Protein 1GOU (pdb70)

Nearest PDB structures (foldseek):
  1gou-assembly2_B  TM=1.009E+00  e=1.417E-22  Bacillus intermedius
  2rbi-assembly2_B  TM=1.006E+00  e=1.300E-21  Bacillus intermedius
  1bsa-assembly3_B  TM=1.001E+00  e=3.395E-20  Bacillus amyloliquefaciens
  2za4-assembly2_C  TM=9.993E-01  e=5.224E-20  unclassified
  1b2s-assembly3_C  TM=9.903E-01  e=5.556E-20  Bacillus amyloliquefaciens

Radius of gyration: 19.63 Å; Cα contacts (8 Å, |Δi|>4): 425; chains: 2; bounding box: 36×45×55 Å

Organism: Bacillus intermedius (NCBI:txid1400)

CATH classification: 3.10.450.30

Solvent-accessible surface area: 11342 Å² total; per-residue (Å²): 142,80,54,24,72,31,86,24,0,0,76,38,0,67,183,102,114,135,23,6,132,15,21,20,45,94,85,90,0,64,86,88,34,31,67,48,62,131,2,16,2,20,103,52,6,99,46,68,2,4,4,10,32,100,36,81,22,221,156,49,123,2,60,92,51,87,79,51,89,8,109,25,0,1,0,65,11,124,34,2,34,56,15,10,25,3,0,0,17,1,60,78,64,28,0,32,65,2,82,51,55,54,58,80,35,80,132,40,86,144,89,54,20,71,31,88,24,0,0,76,36,0,69,172,91,117,136,26,6,120,11,20,24,36,83,84,98,0,62,89,102,38,26,74,55,97,100,10,12,1,26,142,47,6,101,45,67,3,5,3,13,23,90,12,88,18,116,38,55,77,3,61,95,53,89,79,57,60,9,101,21,0,2,0,70,9,116,71,32,137,67,50,37,26,6,0,0,18,1,64,80,72,31,0,31,64,2,82,31,49,8,4,51,38,78,132,40,87

Sequence (218 aa):
AVINTFDGVADYLIRYKRLPNDYITKSQASALGWVASKGDLAEVAPGKSIGGDVFSNREGRLPSAGGSSRTWREADINYVSGFRNADRLVYSSDWLIYKTTDHYATFTRIRAVINTFDGVADYLIRYKRLPNDYITKSQASALGWVASKGDLAEVAPGKSIGGDVFSNREGRLPSAAGGSSRTWREADINYVSGFRNADRLVYSSDWLIYKTTDHYATFTRIR

InterPro domains:
  IPR000026 Guanine-specific ribonuclease N1-like [PF00545] (70-161)
  IPR001887 Barnase [PIRSF001013] (10-162)
  IPR001887 Barnase [PR00117] (59-76)
  IPR001887 Barnase [PR00117] (79-96)
  IPR001887 Barnase [PR00117] (99-117)
  IPR001887 Barnase [PR00117] (120-139)
  IPR001887 Barnase [PR00117] (142-160)
  IPR001887 Barnase [cd00933] (56-162)
  IPR016191 Ribonuclease/ribotoxin [SSF53933] (55-162)

Structure (mmCIF, N/CA/C/O backbone):
data_1GOU
#
_entry.id   1GOU
#
_cell.length_a   115.030
_cell.length_b   33.290
_cell.length_c   78.700
_cell.angle_alpha   90.00
_cell.angle_beta   119.08
_cell.angle_gamma   90.00
#
_symmetry.space_group_name_H-M   'C 1 2 1'
#
loop_
_entity.id
_entity.type
_entity.pdbx_description
1 polymer RIBONUCLEASE
2 water water
#
loop_
_atom_site.group_PDB
_atom_site.id
_atom_site.type_symbol
_atom_site.label_atom_id
_atom_site.label_alt_id
_atom_site.label_comp_id
_atom_site.label_asym_id
_atom_site.label_entity_id
_atom_site.label_seq_id
_atom_site.pdbx_PDB_ins_code
_atom_site.Cartn_x
_atom_site.Cartn_y
_atom_site.Cartn_z
_atom_site.occupancy
_atom_site.B_iso_or_equiv
_atom_site.auth_seq_id
_atom_site.auth_comp_id
_atom_site.auth_asym_id
_atom_site.auth_atom_id
_atom_site.pdbx_PDB_model_num
ATOM 1 N N . ALA A 1 8 ? -8.178 22.154 36.483 1.00 49.01 1 ALA A N 1
ATOM 2 C CA . ALA A 1 8 ? -7.596 22.741 35.202 1.00 47.98 1 ALA A CA 1
ATOM 3 C C . ALA A 1 8 ? -6.721 21.708 34.474 1.00 46.09 1 ALA A C 1
ATOM 4 O O . ALA A 1 8 ? -5.594 21.981 34.020 1.00 47.48 1 ALA A O 1
ATOM 6 N N . VAL A 1 9 ? -7.325 20.537 34.285 1.00 43.02 2 VAL A N 1
ATOM 7 C CA . VAL A 1 9 ? -6.623 19.255 34.038 1.00 38.70 2 VAL A CA 1
ATOM 8 C C . VAL A 1 9 ? -5.499 18.992 35.080 1.00 33.44 2 VAL A C 1
ATOM 9 O O . VAL A 1 9 ? -4.382 19.423 34.949 1.00 33.59 2 VAL A O 1
ATOM 13 N N . ILE A 1 10 ? -5.858 18.219 36.092 1.00 28.02 3 ILE A N 1
ATOM 14 C CA . ILE A 1 10 ? -4.938 17.733 37.102 1.00 22.77 3 ILE A CA 1
ATOM 15 C C . ILE A 1 10 ? -4.754 16.259 36.681 1.00 20.41 3 ILE A C 1
ATOM 16 O O . ILE A 1 10 ? -5.725 15.511 36.812 1.00 19.96 3 ILE A O 1
ATOM 21 N N . ASN A 1 11 ? -3.588 15.902 36.177 1.00 17.74 4 ASN A N 1
ATOM 22 C CA . ASN A 1 11 ? -3.383 14.504 35.711 1.00 17.70 4 ASN A CA 1
ATOM 23 C C . ASN A 1 11 ? -2.015 13.971 36.007 1.00 16.96 4 ASN A C 1
ATOM 24 O O . ASN A 1 11 ? -1.595 13.008 35.373 1.00 19.49 4 ASN A O 1
ATOM 29 N N . THR A 1 12 ? -1.293 14.556 36.966 1.00 16.79 5 THR A N 1
ATOM 30 C CA . THR A 1 12 ? 0.024 14.077 37.347 1.00 17.51 5 THR A CA 1
ATOM 31 C C . THR A 1 12 ? -0.087 13.201 38.580 1.00 15.55 5 THR A C 1
ATOM 32 O O . THR A 1 12 ? -1.070 13.250 39.305 1.00 14.45 5 THR A O 1
ATOM 36 N N . PHE A 1 13 ? 0.944 12.427 38.853 1.00 15.53 6 PHE A N 1
ATOM 37 C CA . PHE A 1 13 ? 0.924 11.587 40.071 1.00 15.79 6 PHE A CA 1
ATOM 38 C C . PHE A 1 13 ? 0.700 12.398 41.355 1.00 15.36 6 PHE A C 1
ATOM 39 O O . PHE A 1 13 ? -0.167 12.127 42.138 1.00 14.99 6 PHE A O 1
ATOM 47 N N . ASP A 1 14 ? 1.492 13.451 41.531 1.00 16.96 7 ASP A N 1
ATOM 48 C CA . ASP A 1 14 ? 1.331 14.275 42.736 1.00 16.18 7 ASP A CA 1
ATOM 49 C C . ASP A 1 14 ? 0.057 15.055 42.743 1.00 15.62 7 ASP A C 1
ATOM 50 O O . ASP A 1 14 ? -0.532 15.194 43.782 1.00 17.74 7 ASP A O 1
ATOM 55 N N . GLY A 1 15 ? -0.322 15.633 41.605 1.00 15.33 8 GLY A N 1
ATOM 56 C CA . GLY A 1 15 ? -1.547 16.423 41.511 1.00 16.13 8 GLY A CA 1
ATOM 57 C C . GLY A 1 15 ? -2.781 15.668 41.897 1.00 16.15 8 GLY A C 1
ATOM 58 O O . GLY A 1 15 ? -3.611 16.117 42.698 1.00 16.30 8 GLY A O 1
ATOM 59 N N . VAL A 1 16 ? -2.888 14.436 41.346 1.00 15.39 9 VAL A N 1
ATOM 60 C CA . VAL A 1 16 ? -4.065 13.633 41.604 1.00 14.66 9 VAL A CA 1
ATOM 61 C C . VAL A 1 16 ? -4.024 13.086 43.033 1.00 14.23 9 VAL A C 1
ATOM 62 O O . VAL A 1 16 ? -5.053 13.054 43.704 1.00 14.88 9 VAL A O 1
ATOM 66 N N . ALA A 1 17 ? -2.835 12.648 43.486 1.00 14.62 10 ALA A N 1
ATOM 67 C CA . ALA A 1 17 ? -2.695 12.114 44.835 1.00 14.94 10 ALA A CA 1
ATOM 68 C C . ALA A 1 17 ? -3.100 13.161 45.883 1.00 16.13 10 ALA A C 1
ATOM 69 O O . ALA A 1 17 ? -3.878 12.869 46.743 1.00 16.47 10 ALA A O 1
ATOM 71 N N . ASP A 1 18 ? -2.623 14.382 45.709 1.00 17.16 11 ASP A N 1
ATOM 72 C CA . ASP A 1 18 ? -2.925 15.464 46.676 1.00 17.84 11 ASP A CA 1
ATOM 73 C C . ASP A 1 18 ? -4.380 15.883 46.594 1.00 17.80 11 ASP A C 1
ATOM 74 O O . ASP A 1 18 ? -5.007 16.181 47.619 1.00 20.18 11 ASP A O 1
ATOM 79 N N . TYR A 1 19 ? -4.952 15.863 45.404 1.00 16.38 12 TYR A N 1
ATOM 80 C CA . TYR A 1 19 ? -6.374 16.118 45.264 1.00 17.45 12 TYR A CA 1
ATOM 81 C C . TYR A 1 19 ? -7.238 15.095 45.974 1.00 18.62 12 TYR A C 1
ATOM 82 O O . TYR A 1 19 ? -8.184 15.414 46.670 1.00 18.21 12 TYR A O 1
ATOM 91 N N . LEU A 1 20 ? -6.918 13.821 45.783 1.00 18.21 13 LEU A N 1
ATOM 92 C CA . LEU A 1 20 ? -7.628 12.754 46.467 1.00 18.63 13 LEU A CA 1
ATOM 93 C C . LEU A 1 20 ? -7.567 12.914 47.986 1.00 20.22 13 LEU A C 1
ATOM 94 O O . LEU A 1 20 ? -8.591 12.736 48.652 1.00 20.62 13 LEU A O 1
ATOM 99 N N . ILE A 1 21 ? -6.405 13.239 48.519 1.00 20.81 14 ILE A N 1
ATOM 100 C CA . ILE A 1 21 ? -6.249 13.363 49.967 1.00 22.00 14 ILE A CA 1
ATOM 101 C C . ILE A 1 21 ? -7.125 14.522 50.493 1.00 23.54 14 ILE A C 1
ATOM 102 O O . ILE A 1 21 ? -7.798 14.370 51.532 1.00 25.91 14 ILE A O 1
ATOM 108 N N . ARG A 1 22 ? -7.080 15.635 49.794 1.00 24.51 15 ARG A N 1
ATOM 109 C CA . ARG A 1 22 ? -7.840 16.838 50.212 1.00 25.84 15 ARG A CA 1
ATOM 110 C C . ARG A 1 22 ? -9.348 16.713 50.043 1.00 26.20 15 ARG A C 1
ATOM 111 O O . ARG A 1 22 ? -10.126 17.088 50.949 1.00 26.87 15 ARG A O 1
ATOM 119 N N . TYR A 1 23 ? -9.793 16.195 48.896 1.00 25.12 16 TYR A N 1
ATOM 120 C CA . TYR A 1 23 ? -11.224 16.185 48.547 1.00 25.94 16 TYR A CA 1
ATOM 121 C C . TYR A 1 23 ? -11.927 14.842 48.575 1.00 26.50 16 TYR A C 1
ATOM 122 O O . TYR A 1 23 ? -13.162 14.810 48.429 1.00 27.04 16 TYR A O 1
ATOM 131 N N . LYS A 1 24 ? -11.158 13.748 48.715 1.00 26.49 17 LYS A N 1
ATOM 132 C CA . LYS A 1 24 ? -11.685 12.380 48.816 1.00 27.09 17 LYS A CA 1
ATOM 133 C C . LYS A 1 24 ? -12.437 11.921 47.558 1.00 26.27 17 LYS A C 1
ATOM 134 O O . LYS A 1 24 ? -13.324 11.084 47.643 1.00 27.50 17 LYS A O 1
ATOM 140 N N . ARG A 1 25 ? -12.097 12.512 46.407 1.00 23.69 18 ARG A N 1
ATOM 141 C CA . ARG A 1 25 ? -12.667 12.152 45.119 1.00 23.18 18 ARG A CA 1
ATOM 142 C C . ARG A 1 25 ? -11.685 12.535 44.062 1.00 20.23 18 ARG A C 1
ATOM 143 O O . ARG A 1 25 ? -10.788 13.342 44.323 1.00 19.78 18 ARG A O 1
ATOM 151 N N . LEU A 1 26 ? -11.813 11.959 42.877 1.00 17.74 19 LEU A N 1
ATOM 152 C CA . LEU A 1 26 ? -10.967 12.378 41.756 1.00 16.10 19 LEU A CA 1
ATOM 153 C C . LEU A 1 26 ? -11.358 13.764 41.256 1.00 16.54 19 LEU A C 1
ATOM 154 O O . LEU A 1 26 ? -12.529 14.173 41.362 1.00 17.04 19 LEU A O 1
ATOM 159 N N . PRO A 1 27 ? -10.401 14.448 40.640 1.00 16.32 20 PRO A N 1
ATOM 160 C CA . PRO A 1 27 ? -10.743 15.715 39.967 1.00 16.89 20 PRO A CA 1
ATOM 161 C C . PRO A 1 27 ? -11.766 15.503 38.835 1.00 17.94 20 PRO A C 1
ATOM 162 O O . PRO A 1 27 ? -11.963 14.375 38.335 1.00 18.06 20 PRO A O 1
ATOM 166 N N . ASN A 1 28 ? -12.357 16.591 38.347 1.00 18.81 21 ASN A N 1
ATOM 167 C CA . ASN A 1 28 ? -13.458 16.547 37.395 1.00 20.69 21 ASN A CA 1
ATOM 168 C C . ASN A 1 28 ? -13.152 16.129 35.981 1.00 19.05 21 ASN A C 1
ATOM 169 O O . ASN A 1 28 ? -14.075 15.872 35.187 1.00 21.28 21 ASN A O 1
ATOM 174 N N . ASP A 1 29 ? -11.873 15.969 35.665 1.00 17.72 22 ASP A N 1
ATOM 175 C CA . ASP A 1 29 ? -11.412 15.550 34.365 1.00 17.20 22 ASP A CA 1
ATOM 176 C C . ASP A 1 29 ? -11.410 14.031 34.263 1.00 15.90 22 ASP A C 1
ATOM 177 O O . ASP A 1 29 ? -11.080 13.549 33.198 1.00 17.92 22 ASP A O 1
ATOM 182 N N . TYR A 1 30 ? -11.815 13.329 35.337 1.00 13.69 23 TYR A N 1
ATOM 183 C CA . TYR A 1 30 ? -11.875 11.852 35.324 1.00 12.77 23 TYR A CA 1
ATOM 184 C C . TYR A 1 30 ? -13.283 11.286 35.126 1.00 13.81 23 TYR A C 1
ATOM 185 O O . TYR A 1 30 ? -14.252 11.720 35.761 1.00 15.22 23 TYR A O 1
ATOM 194 N N . ILE A 1 31 ? -13.340 10.264 34.244 1.00 12.58 24 ILE A N 1
ATOM 195 C CA . ILE A 1 31 ? -14.555 9.543 33.921 1.00 13.25 24 ILE A CA 1
ATOM 196 C C . ILE A 1 31 ? -14.227 8.039 33.931 1.00 12.08 24 ILE A C 1
ATOM 197 O O . ILE A 1 31 ? -13.135 7.632 33.54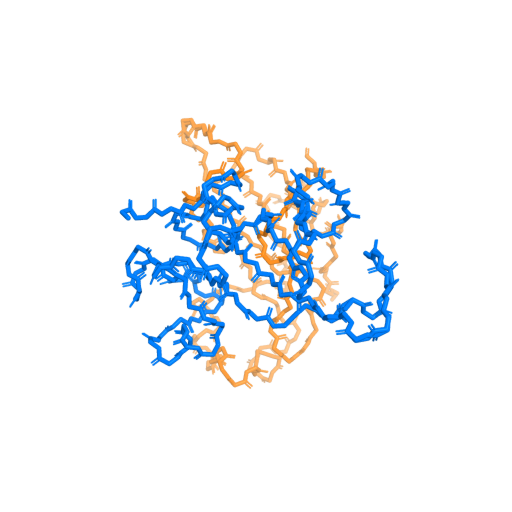5 1.00 12.61 24 ILE A O 1
ATOM 202 N N . THR A 1 32 ? -15.178 7.238 34.363 1.00 11.88 25 THR A N 1
ATOM 203 C CA . THR A 1 32 ? -14.964 5.798 34.318 1.00 12.13 25 THR A CA 1
ATOM 204 C C . THR A 1 32 ? -15.039 5.273 32.891 1.00 11.92 25 THR A C 1
ATOM 205 O O . THR A 1 32 ? -15.523 5.932 31.973 1.00 12.11 25 THR A O 1
ATOM 209 N N . LYS A 1 33 ? -14.648 3.997 32.705 1.00 12.52 26 LYS A N 1
ATOM 210 C CA . LYS A 1 33 ? -14.685 3.404 31.386 1.00 13.20 26 LYS A CA 1
ATOM 211 C C . LYS A 1 33 ? -16.098 3.380 30.784 1.00 12.61 26 LYS A C 1
ATOM 212 O O . LYS A 1 33 ? -16.267 3.661 29.608 1.00 13.93 26 LYS A O 1
ATOM 218 N N . SER A 1 34 ? -17.118 3.051 31.549 1.00 12.24 27 SER A N 1
ATOM 219 C CA . SER A 1 34 ? -18.469 2.993 31.028 1.00 13.77 27 SER A CA 1
ATOM 220 C C . SER A 1 34 ? -18.983 4.390 30.684 1.00 12.81 27 SER A C 1
ATOM 221 O O . SER A 1 34 ? -19.692 4.535 29.719 1.00 14.27 27 SER A O 1
ATOM 224 N N . GLN A 1 35 ? -18.559 5.398 31.450 1.00 12.84 28 GLN A N 1
ATOM 225 C CA . GLN A 1 35 ? -18.953 6.788 31.141 1.00 13.17 28 GLN A CA 1
ATOM 226 C C . GLN A 1 35 ? -18.285 7.223 29.839 1.00 13.62 28 GLN A C 1
ATOM 227 O O . GLN A 1 35 ? -18.936 7.805 28.988 1.00 14.71 28 GLN A O 1
ATOM 238 N N . ALA A 1 36 ? -16.995 6.936 29.685 1.00 12.72 29 ALA A N 1
ATOM 239 C CA . ALA A 1 36 ? -16.293 7.203 28.441 1.00 14.38 29 ALA A CA 1
ATOM 240 C C . ALA A 1 36 ? -16.969 6.523 27.227 1.00 15.06 29 ALA A C 1
ATOM 241 O O . ALA A 1 36 ? -17.162 7.103 26.163 1.00 14.97 29 ALA A O 1
ATOM 243 N N . SER A 1 37 ? -17.377 5.275 27.409 1.00 14.96 30 SER A N 1
ATOM 244 C CA . SER A 1 37 ? -18.062 4.550 26.352 1.00 16.26 30 SER A CA 1
ATOM 245 C C . SER A 1 37 ? -19.369 5.254 25.944 1.00 15.96 30 SER A C 1
ATOM 246 O O . SER A 1 37 ? -19.695 5.316 24.758 1.00 17.10 30 SER A O 1
ATOM 250 N N . ALA A 1 38 ? -20.114 5.755 26.940 1.00 15.89 31 ALA A N 1
ATOM 251 C CA . ALA A 1 38 ? -21.368 6.473 26.691 1.00 17.12 31 ALA A CA 1
ATOM 252 C C . ALA A 1 38 ? -21.149 7.692 25.826 1.00 17.70 31 ALA A C 1
ATOM 253 O O . ALA A 1 38 ? -22.070 8.038 25.064 1.00 19.51 31 ALA A O 1
ATOM 255 N N . LEU A 1 39 ? -19.974 8.309 25.936 1.00 18.24 32 LEU A N 1
ATOM 256 C CA . LEU A 1 39 ? -19.584 9.463 25.147 1.00 20.30 32 LEU A CA 1
ATOM 257 C C . LEU A 1 39 ? -18.985 9.154 23.797 1.00 20.31 32 LEU A C 1
ATOM 258 O O . LEU A 1 39 ? -18.714 10.073 23.045 1.00 22.45 32 LEU A O 1
ATOM 263 N N . GLY A 1 40 ? -18.758 7.891 23.483 1.00 19.21 33 GLY A N 1
ATOM 264 C CA . GLY A 1 40 ? -18.287 7.455 22.195 1.00 19.36 33 GLY A CA 1
ATOM 265 C C . GLY A 1 40 ? -16.902 6.857 22.171 1.00 18.98 33 GLY A C 1
ATOM 266 O O . GLY A 1 40 ? -16.382 6.597 21.080 1.00 20.19 33 GLY A O 1
ATOM 267 N N . TRP A 1 41 ? -16.294 6.633 23.329 1.00 17.89 34 TRP A N 1
ATOM 268 C CA . TRP A 1 41 ? -14.959 6.036 23.391 1.00 17.95 34 TRP A CA 1
ATOM 269 C C . TRP A 1 41 ? -15.027 4.569 22.946 1.00 19.18 34 TRP A C 1
ATOM 270 O O . TRP A 1 41 ? -15.890 3.832 23.409 1.00 20.86 34 TRP A O 1
ATOM 281 N N . VAL A 1 42 ? -14.105 4.197 22.070 1.00 21.09 35 VAL A N 1
ATOM 282 C CA . VAL A 1 42 ? -13.903 2.797 21.654 1.00 23.38 35 VAL A CA 1
ATOM 283 C C . VAL A 1 42 ? -12.418 2.536 21.813 1.00 23.45 35 VAL A C 1
ATOM 284 O O . VAL A 1 42 ? -11.616 3.174 21.121 1.00 24.27 35 VAL A O 1
ATOM 288 N N . ALA A 1 43 ? -12.041 1.612 22.697 1.00 24.51 36 ALA A N 1
ATOM 289 C CA . ALA A 1 43 ? -10.611 1.404 23.006 1.00 24.46 36 ALA A CA 1
ATOM 290 C C . ALA A 1 43 ? -9.757 1.111 21.773 1.00 24.41 36 ALA A C 1
ATOM 291 O O . ALA A 1 43 ? -8.666 1.647 21.650 1.00 24.16 36 ALA A O 1
ATOM 293 N N . SER A 1 44 ? -10.310 0.368 20.809 1.00 25.14 37 SER A N 1
ATOM 294 C CA . SER A 1 44 ? -9.560 -0.024 19.590 1.00 26.34 37 SER A CA 1
ATOM 295 C C . SER A 1 44 ? -9.245 1.140 18.673 1.00 26.43 37 SER A C 1
ATOM 296 O O . SER A 1 44 ? -8.317 1.081 17.885 1.00 27.58 37 SER A O 1
ATOM 299 N N . LYS A 1 45 ? -10.020 2.224 18.792 1.00 26.05 38 LYS A N 1
ATOM 300 C CA . LYS A 1 45 ? -9.803 3.434 18.002 1.00 25.54 38 LYS A CA 1
ATOM 301 C C . LYS A 1 45 ? -8.849 4.435 18.686 1.00 23.94 38 LYS A C 1
ATOM 302 O O . LYS A 1 45 ? -8.377 5.378 18.046 1.00 24.67 38 LYS A O 1
ATOM 308 N N . GLY A 1 46 ? -8.569 4.288 19.973 1.00 21.63 39 GLY A N 1
ATOM 309 C CA . GLY A 1 46 ? -7.716 5.244 20.695 1.00 20.02 39 GLY A CA 1
ATOM 310 C C . GLY A 1 46 ? -8.241 6.667 20.651 1.00 19.26 39 GLY A C 1
ATOM 311 O O . GLY A 1 46 ? -7.455 7.610 20.519 1.00 19.07 39 GLY A O 1
ATOM 312 N N . ASP A 1 47 ? -9.556 6.800 20.741 1.00 18.95 40 ASP A N 1
ATOM 313 C CA . ASP A 1 47 ? -10.221 8.083 20.442 1.00 18.07 40 ASP A CA 1
ATOM 314 C C . ASP A 1 47 ? -10.686 8.903 21.642 1.00 17.73 40 ASP A C 1
ATOM 315 O O . ASP A 1 47 ? -11.475 9.841 21.467 1.00 17.86 40 ASP A O 1
ATOM 320 N N . LEU A 1 48 ? -10.189 8.625 22.845 1.00 16.24 41 LEU A N 1
ATOM 321 C CA . LEU A 1 48 ? -10.756 9.286 24.032 1.00 17.10 41 LEU A CA 1
ATOM 322 C C . LEU A 1 48 ? -10.654 10.828 23.967 1.00 16.91 41 LEU A C 1
ATOM 323 O O . LEU A 1 48 ? -11.626 11.515 24.281 1.00 18.80 41 LEU A O 1
ATOM 328 N N . ALA A 1 49 ? -9.505 11.314 23.554 1.00 17.60 42 ALA A N 1
ATOM 329 C CA . ALA A 1 49 ? -9.254 12.769 23.493 1.00 18.82 42 ALA A CA 1
ATOM 330 C C . ALA A 1 49 ? -10.114 13.467 22.447 1.00 19.37 42 ALA A C 1
ATOM 331 O O . ALA A 1 49 ? -10.446 14.634 22.621 1.00 20.98 42 ALA A O 1
ATOM 333 N N . GLU A 1 50 ? -10.526 12.756 21.421 1.00 18.65 43 GLU A N 1
ATOM 334 C CA . GLU A 1 50 ? -11.422 13.320 20.383 1.00 20.15 43 GLU A CA 1
ATOM 335 C C . GLU A 1 50 ? -12.878 13.350 20.783 1.00 20.65 43 GLU A C 1
ATOM 336 O O . GLU A 1 50 ? -13.591 14.332 20.482 1.00 23.17 43 GLU A O 1
ATOM 342 N N . VAL A 1 51 ? -13.364 12.341 21.504 1.00 19.28 44 VAL A N 1
ATOM 343 C CA . VAL A 1 51 ? -14.758 12.307 21.957 1.00 19.97 44 VAL A CA 1
ATOM 344 C C . VAL A 1 51 ? -15.000 12.968 23.289 1.00 20.23 44 VAL A C 1
ATOM 345 O O . VAL A 1 51 ? -16.164 13.323 23.559 1.00 22.12 44 VAL A O 1
ATOM 349 N N . ALA A 1 52 ? -13.967 13.092 24.126 1.00 19.38 45 ALA A N 1
ATOM 350 C CA . ALA A 1 52 ? -14.057 13.681 25.465 1.00 19.64 45 ALA A CA 1
ATOM 351 C C . ALA A 1 52 ? -12.807 14.474 25.732 1.00 19.40 45 ALA A C 1
ATOM 352 O O . ALA A 1 52 ? -11.957 14.158 26.541 1.00 18.00 45 ALA A O 1
ATOM 354 N N . PRO A 1 53 ? -12.681 15.612 25.052 1.00 20.14 46 PRO A N 1
ATOM 355 C CA . PRO A 1 53 ? -11.480 16.407 25.210 1.00 19.67 46 PRO A CA 1
ATOM 356 C C . PRO A 1 53 ? -11.153 16.784 26.630 1.00 18.44 46 PRO A C 1
ATOM 357 O O . PRO A 1 53 ? -12.064 17.133 27.386 1.00 20.89 46 PRO A O 1
ATOM 361 N N . GLY A 1 54 ? -9.896 16.628 27.015 1.00 18.58 47 GLY A N 1
ATOM 362 C CA . GLY A 1 54 ? -9.470 16.954 28.357 1.00 19.29 47 GLY A CA 1
ATOM 363 C C . GLY A 1 54 ? -9.776 15.919 29.443 1.00 19.00 47 GLY A C 1
ATOM 364 O O . GLY A 1 54 ? -9.464 16.153 30.605 1.00 19.39 47 GLY A O 1
ATOM 365 N N . LYS A 1 55 ? -10.440 14.846 29.075 1.00 17.13 48 LYS A N 1
ATOM 366 C CA . LYS A 1 55 ? -10.781 13.798 30.060 1.00 16.93 48 LYS A CA 1
ATOM 367 C C . LYS A 1 55 ? -9.786 12.656 30.048 1.00 16.77 48 LYS A C 1
ATOM 368 O O . LYS A 1 55 ? -9.082 12.417 29.095 1.00 17.63 48 LYS A O 1
ATOM 374 N N . SER A 1 56 ? -9.724 11.985 31.200 1.00 14.94 49 SER A N 1
ATOM 375 C CA . SER A 1 56 ? -8.920 10.751 31.375 1.00 14.79 49 SER A CA 1
ATOM 376 C C . SER A 1 56 ? -9.792 9.715 32.027 1.00 14.08 49 SER A C 1
ATOM 377 O O . SER A 1 56 ? -10.748 10.049 32.722 1.00 13.73 49 SER A O 1
ATOM 380 N N . ILE A 1 57 ? -9.441 8.445 31.778 1.00 12.93 50 ILE A N 1
ATOM 381 C CA . ILE A 1 57 ? -10.131 7.335 32.444 1.00 13.20 50 ILE A CA 1
ATOM 382 C C . ILE A 1 57 ? -9.691 7.231 33.869 1.00 11.74 50 ILE A C 1
ATOM 383 O O . ILE A 1 57 ? -8.494 7.207 34.138 1.00 13.70 50 ILE A O 1
ATOM 388 N N . GLY A 1 58 ? -10.650 7.117 34.795 1.00 11.48 51 GLY A N 1
ATOM 389 C CA . GLY A 1 58 ? -10.325 6.879 36.186 1.00 11.86 51 GLY A CA 1
ATOM 390 C C . GLY A 1 58 ? -11.576 6.720 37.032 1.00 12.55 51 GLY A C 1
ATOM 391 O O . GLY A 1 58 ? -12.681 7.188 36.664 1.00 14.28 51 GLY A O 1
ATOM 392 N N . GLY A 1 59 ? -11.394 6.055 38.170 1.00 12.00 52 GLY A N 1
ATOM 393 C CA . GLY A 1 59 ? -12.426 5.833 39.146 1.00 13.23 52 GLY A CA 1
ATOM 394 C C . GLY A 1 59 ? -12.965 4.412 39.212 1.00 13.30 52 GLY A C 1
ATOM 395 O O . GLY A 1 59 ? -13.782 4.139 40.101 1.00 14.37 52 GLY A O 1
ATOM 396 N N . ASP A 1 60 ? -12.615 3.579 38.237 1.00 13.36 53 ASP A N 1
ATOM 397 C CA . ASP A 1 60 ? -13.072 2.181 38.271 1.00 12.93 53 ASP A CA 1
ATOM 398 C C . ASP A 1 60 ? -12.481 1.433 39.430 1.00 14.41 53 ASP A C 1
ATOM 399 O O . ASP A 1 60 ? -11.365 1.693 39.851 1.00 14.29 53 ASP A O 1
ATOM 404 N N . VAL A 1 61 ? -13.259 0.435 39.882 1.00 14.40 54 VAL A N 1
ATOM 405 C CA . VAL A 1 61 ? -12.782 -0.487 40.906 1.00 16.44 54 VAL A CA 1
ATOM 406 C C . VAL A 1 61 ? -11.570 -1.221 40.382 1.00 15.96 54 VAL A C 1
ATOM 407 O O . VAL A 1 61 ? -11.544 -1.699 39.234 1.00 18.37 54 VAL A O 1
ATOM 411 N N . PHE A 1 62 ? -10.585 -1.388 41.255 1.00 17.33 55 PHE A N 1
ATOM 412 C CA . PHE A 1 62 ? -9.375 -2.153 40.984 1.00 17.88 55 PHE A CA 1
ATOM 413 C C . PHE A 1 62 ? -9.502 -3.364 41.916 1.00 20.27 55 PHE A C 1
ATOM 414 O O . PHE A 1 62 ? -9.527 -3.250 43.139 1.00 19.77 55 PHE A O 1
ATOM 422 N N . SER A 1 63 ? -9.679 -4.509 41.283 1.00 22.20 56 SER A N 1
ATOM 423 C CA . SER A 1 63 ? -9.942 -5.708 42.082 1.00 24.42 56 SER A CA 1
ATOM 424 C C A SER A 1 63 ? -9.006 -6.199 43.181 0.50 23.24 56 SER A C 1
ATOM 425 C C B SER A 1 63 ? -8.423 -6.034 42.355 0.50 24.21 56 SER A C 1
ATOM 426 O 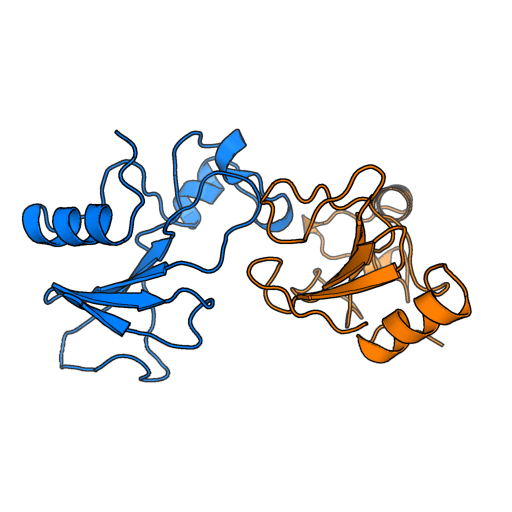O A SER A 1 63 ? -9.483 -6.653 44.240 0.50 21.31 56 SER A O 1
ATOM 427 O O B SER A 1 63 ? -7.569 -6.154 41.462 0.50 25.56 56 SER A O 1
ATOM 430 N N A ASN A 1 64 ? -7.713 -6.044 42.977 0.50 23.52 57 ASN A N 1
ATOM 431 N N B ASN A 1 64 ? -8.074 -6.175 43.582 0.50 25.07 57 ASN A N 1
ATOM 432 C CA . ASN A 1 64 ? -6.708 -6.506 43.957 1.00 25.28 57 ASN A CA 1
ATOM 433 C C . ASN A 1 64 ? -6.798 -8.025 44.255 1.00 28.28 57 ASN A C 1
ATOM 434 O O . ASN A 1 64 ? -6.388 -8.431 45.316 1.00 26.61 57 ASN A O 1
ATOM 439 N N . ARG A 1 65 ? -7.358 -8.781 43.318 1.00 33.17 58 ARG A N 1
ATOM 440 C CA . ARG A 1 65 ? -7.594 -10.222 43.538 1.00 36.93 58 ARG A CA 1
ATOM 441 C C . ARG A 1 65 ? -6.311 -11.004 43.671 1.00 38.80 58 ARG A C 1
ATOM 442 O O . ARG A 1 65 ? -6.306 -12.028 44.370 1.00 39.64 58 ARG A O 1
ATOM 450 N N . GLU A 1 66 ? -5.240 -10.493 43.059 1.00 39.87 59 GLU A N 1
ATOM 451 C CA . GLU A 1 66 ? -3.908 -11.085 43.162 1.00 41.25 59 GLU A CA 1
ATOM 452 C C . GLU A 1 66 ? -3.117 -10.702 44.415 1.00 40.27 59 GLU A C 1
ATOM 453 O O . GLU A 1 66 ? -1.996 -11.186 44.579 1.00 40.40 59 GLU A O 1
ATOM 459 N N . GLY A 1 67 ? -3.670 -9.848 45.285 1.00 38.96 60 GLY A N 1
ATOM 460 C CA . GLY A 1 67 ? -2.993 -9.429 46.499 1.00 37.96 60 GLY A CA 1
ATOM 461 C C . GLY A 1 67 ? -1.666 -8.724 46.267 1.00 37.47 60 GLY A C 1
ATOM 462 O O . GLY A 1 67 ? -0.799 -8.802 47.132 1.00 36.60 60 GLY A O 1
ATOM 463 N N . ARG A 1 68 ? -1.494 -8.061 45.119 1.00 36.75 61 ARG A N 1
ATOM 464 C CA . ARG A 1 68 ? -0.256 -7.329 44.867 1.00 36.86 61 ARG A CA 1
ATOM 465 C C . ARG A 1 68 ? -0.179 -6.054 45.734 1.00 34.34 61 ARG A C 1
ATOM 466 O O . ARG A 1 68 ? 0.920 -5.623 46.053 1.00 33.13 61 ARG A O 1
ATOM 481 N N . LEU A 1 69 ? -1.342 -5.510 46.105 1.00 30.81 62 LEU A N 1
ATOM 482 C CA . LEU A 1 69 ? -1.417 -4.377 47.043 1.00 30.27 62 LEU A CA 1
ATOM 483 C C . LEU A 1 69 ? -1.880 -4.885 48.381 1.00 30.47 62 LEU A C 1
ATOM 484 O O . LEU A 1 69 ? -2.639 -5.850 48.433 1.00 31.23 62 LEU A O 1
ATOM 489 N N . PRO A 1 70 ? -1.497 -4.212 49.457 1.00 31.19 63 PRO A N 1
ATOM 490 C CA . PRO A 1 70 ? -1.863 -4.665 50.794 1.00 31.99 63 PRO A CA 1
ATOM 491 C C . PRO A 1 70 ? -3.357 -4.688 51.046 1.00 33.61 63 PRO A C 1
ATOM 492 O O . PRO A 1 70 ? -4.122 -3.809 50.653 1.00 31.30 63 PRO A O 1
ATOM 496 N N . SER A 1 71 ? -3.770 -5.771 51.708 1.00 35.79 64 SER A N 1
ATOM 497 C CA . SER A 1 71 ? -5.167 -6.052 52.018 1.00 38.48 64 SER A CA 1
ATOM 498 C C . SER A 1 71 ? -5.445 -5.725 53.472 1.00 39.45 64 SER A C 1
ATOM 499 O O . SER A 1 71 ? -4.540 -5.802 54.305 1.00 39.88 64 SER A O 1
ATOM 502 N N . ALA A 1 72 ? -6.661 -5.256 53.743 1.00 40.46 65 ALA A N 1
ATOM 503 C CA . ALA A 1 72 ? -7.164 -5.005 55.108 1.00 41.50 65 ALA A CA 1
ATOM 504 C C . ALA A 1 72 ? -8.665 -5.202 55.026 1.00 41.79 65 ALA A C 1
ATOM 505 O O . ALA A 1 72 ? -9.242 -5.062 53.935 1.00 41.77 65 ALA A O 1
ATOM 507 N N A GLY A 1 73 ? -9.273 -5.552 56.164 0.50 41.74 66 GLY A N 1
ATOM 508 N N B GLY A 1 73 ? -9.316 -5.476 56.163 0.50 42.35 66 GLY A N 1
ATOM 509 C CA A GLY A 1 73 ? -10.705 -5.769 56.232 0.50 41.10 66 GLY A CA 1
ATOM 510 C CA B GLY A 1 73 ? -10.712 -5.919 56.192 0.50 42.17 66 GLY A CA 1
ATOM 511 C C A GLY A 1 73 ? -11.452 -4.482 55.959 0.50 40.18 66 GLY A C 1
ATOM 512 C C B GLY A 1 73 ? -11.708 -5.297 55.226 0.50 41.62 66 GLY A C 1
ATOM 513 O O A GLY A 1 73 ? -11.200 -3.435 56.572 0.50 39.84 66 GLY A O 1
ATOM 514 O O B GLY A 1 73 ? -12.068 -5.906 54.209 0.50 42.39 66 GLY A O 1
ATOM 515 N N A SER A 1 74 ? -12.344 -4.571 54.974 0.50 39.15 67 SER A N 1
ATOM 516 N N B SER A 1 74 ? -12.137 -4.074 55.519 0.50 40.43 67 SER A N 1
ATOM 517 C CA A SER A 1 74 ? -13.112 -3.435 54.518 0.50 38.49 67 SER A CA 1
ATOM 518 C CA B SER A 1 74 ? -13.043 -3.368 54.628 0.50 39.13 67 SER A CA 1
ATOM 519 C C . SER A 1 74 ? -12.416 -2.445 53.573 1.00 37.85 67 SER A C 1
ATOM 520 O O . SER A 1 74 ? -13.012 -1.431 53.184 1.00 38.87 67 SER A O 1
ATOM 521 N N . ARG A 1 75 ? -11.194 -2.783 53.158 1.00 34.48 68 ARG A N 1
ATOM 522 C CA . ARG A 1 75 ? -10.428 -1.929 52.226 1.00 32.08 68 ARG A CA 1
ATOM 523 C C . ARG A 1 75 ? -10.704 -2.311 50.789 1.00 30.90 68 ARG A C 1
ATOM 524 O O . ARG A 1 75 ? -10.478 -3.458 50.374 1.00 31.03 68 ARG A O 1
ATOM 532 N N . THR A 1 76 ? -11.091 -1.312 49.998 1.00 29.16 69 THR A N 1
ATOM 533 C CA . THR A 1 76 ? -11.221 -1.517 48.564 1.00 26.98 69 THR A CA 1
ATOM 534 C C . THR A 1 76 ? -10.313 -0.513 47.859 1.00 23.28 69 THR A C 1
ATOM 535 O O . THR A 1 76 ? -9.832 0.410 48.473 1.00 24.05 69 THR A O 1
ATOM 539 N N . TRP A 1 77 ? -10.177 -0.720 46.585 1.00 18.39 70 TRP A N 1
ATOM 540 C CA . TRP A 1 77 ? -9.247 0.044 45.725 1.00 16.79 70 TRP A CA 1
ATOM 541 C C . TRP A 1 77 ? -9.895 0.490 44.446 1.00 16.13 70 TRP A C 1
ATOM 542 O O . TRP A 1 77 ? -10.771 -0.148 43.919 1.00 16.79 70 TRP A O 1
ATOM 553 N N . ARG A 1 78 ? -9.453 1.659 43.949 1.00 14.41 71 ARG A N 1
ATOM 554 C CA . ARG A 1 78 ? -9.838 2.200 42.643 1.00 13.34 71 ARG A CA 1
ATOM 555 C C . ARG A 1 78 ? -8.576 2.630 41.925 1.00 12.98 71 ARG A C 1
ATOM 556 O O . ARG A 1 78 ? -7.537 2.799 42.556 1.00 14.11 71 ARG A O 1
ATOM 564 N N . GLU A 1 79 ? -8.667 2.855 40.617 1.00 13.16 72 GLU A N 1
ATOM 565 C CA . GLU A 1 79 ? -7.517 3.208 39.811 1.00 13.35 72 GLU A CA 1
ATOM 566 C C . GLU A 1 79 ? -7.832 4.449 38.941 1.00 12.99 72 GLU A C 1
ATOM 567 O O . GLU A 1 79 ? -8.994 4.783 38.743 1.00 13.92 72 GLU A O 1
ATOM 573 N N . ALA A 1 80 ? -6.778 5.107 38.508 1.00 12.31 73 ALA A N 1
ATOM 574 C CA . ALA A 1 80 ? -6.889 6.270 37.601 1.00 11.36 73 ALA A CA 1
ATOM 575 C C . A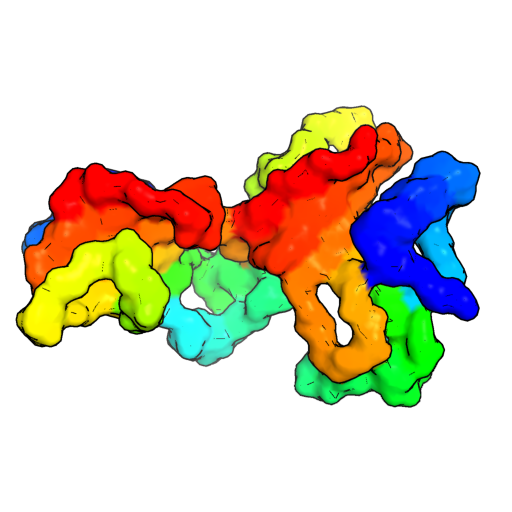LA A 1 80 ? -5.707 6.358 36.687 1.00 10.80 73 ALA A C 1
ATOM 576 O O . ALA A 1 80 ? -4.5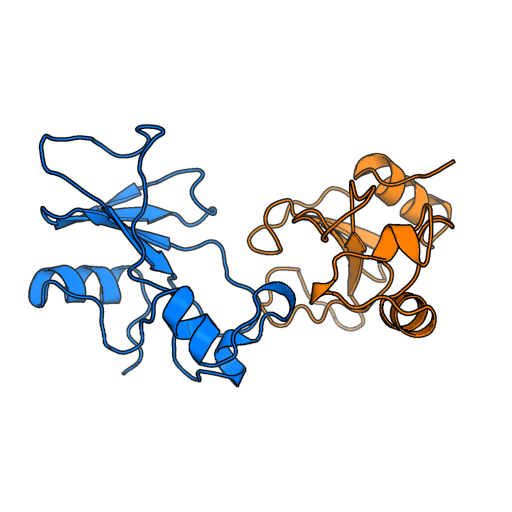70 6.068 37.091 1.00 12.96 73 ALA A O 1
ATOM 578 N N . ASP A 1 81 ? -5.948 6.779 35.461 1.00 11.08 74 ASP A N 1
ATOM 579 C CA . ASP A 1 81 ? -4.893 6.953 34.474 1.00 11.69 74 ASP A CA 1
ATOM 580 C C . ASP A 1 81 ? -4.166 8.246 34.777 1.00 12.92 74 ASP A C 1
ATOM 581 O O . ASP A 1 81 ? -4.807 9.286 35.110 1.00 14.41 74 ASP A O 1
ATOM 586 N N . ILE A 1 82 ? -2.856 8.201 34.585 1.00 12.07 75 ILE A N 1
ATOM 587 C CA . ILE A 1 82 ? -2.013 9.364 34.851 1.00 12.70 75 ILE A CA 1
ATOM 588 C C . ILE A 1 82 ? -1.246 9.710 33.604 1.00 13.87 75 ILE A C 1
ATOM 589 O O . ILE A 1 82 ? -0.885 8.859 32.807 1.00 14.95 75 ILE A O 1
ATOM 594 N N . ASN A 1 83 ? -1.021 11.031 33.415 1.00 14.42 76 ASN A N 1
ATOM 595 C CA . ASN A 1 83 ? -0.240 11.528 32.286 1.00 16.24 76 ASN A CA 1
ATOM 596 C C . ASN A 1 83 ? -0.871 11.323 30.939 1.00 16.32 76 ASN A C 1
ATOM 597 O O . ASN A 1 83 ? -0.160 11.393 29.893 1.00 18.71 76 ASN A O 1
ATOM 602 N N . TYR A 1 84 ? -2.172 11.060 30.899 1.00 15.24 77 TYR A N 1
ATOM 603 C CA . TYR A 1 84 ? -2.833 10.804 29.622 1.00 16.59 77 TYR A CA 1
ATOM 604 C C . TYR A 1 84 ? -3.065 12.140 28.910 1.00 17.21 77 TYR A C 1
ATOM 605 O O . TYR A 1 84 ? -3.555 13.074 29.533 1.00 17.50 77 TYR A O 1
ATOM 614 N N . VAL A 1 85 ? -2.747 12.162 27.626 1.00 18.32 78 VAL A N 1
ATOM 615 C CA . VAL A 1 85 ? -2.959 13.342 26.759 1.00 20.43 78 VAL A CA 1
ATOM 616 C C . VAL A 1 85 ? -3.888 12.983 25.598 1.00 19.34 78 VAL A C 1
ATOM 617 O O . VAL A 1 85 ? -4.967 13.564 25.461 1.00 21.98 78 VAL A O 1
ATOM 621 N N . SER A 1 86 ? -3.478 12.019 24.780 1.00 18.29 79 SER A N 1
ATOM 622 C CA . SER A 1 86 ? -4.276 11.592 23.652 1.00 17.78 79 SER A CA 1
ATOM 623 C C . SER A 1 86 ? -3.813 10.230 23.135 1.00 17.39 79 SER A C 1
ATOM 624 O O . SER A 1 86 ? -2.740 9.712 23.535 1.00 18.77 79 SER A O 1
ATOM 627 N N . GLY A 1 87 ? -4.630 9.656 22.276 1.00 16.52 80 GLY A N 1
ATOM 628 C CA . GLY A 1 87 ? -4.342 8.375 21.644 1.00 17.18 80 GLY A CA 1
ATOM 629 C C . GLY A 1 87 ? -4.655 7.212 22.556 1.00 16.97 80 GLY A C 1
ATOM 630 O O . GLY A 1 87 ? -5.515 7.312 23.447 1.00 16.87 80 GLY A O 1
ATOM 631 N N . PHE A 1 88 ? -3.997 6.078 22.308 1.00 17.47 81 PHE A N 1
ATOM 632 C CA . PHE A 1 88 ? -4.189 4.867 23.157 1.00 15.80 81 PHE A CA 1
ATOM 633 C C . PHE A 1 88 ? -3.721 5.132 24.602 1.00 15.67 81 PHE A C 1
ATOM 634 O O . PHE A 1 88 ? -2.829 5.979 24.875 1.00 16.74 81 PHE A O 1
ATOM 642 N N . ARG A 1 89 ? -4.371 4.445 25.535 1.00 14.69 82 ARG A N 1
ATOM 643 C CA . ARG A 1 89 ? -4.007 4.606 26.938 1.00 15.80 82 ARG A CA 1
ATOM 644 C C . ARG A 1 89 ? -2.583 4.211 27.142 1.00 16.46 82 ARG A C 1
ATOM 645 O O . ARG A 1 89 ? -2.020 3.357 26.408 1.00 16.58 82 ARG A O 1
ATOM 653 N N . ASN A 1 90 ? -1.979 4.816 28.133 1.00 16.90 83 ASN A N 1
ATOM 654 C CA . ASN A 1 90 ? -0.563 4.622 28.466 1.00 17.28 83 ASN A CA 1
ATOM 655 C C . ASN A 1 90 ? -0.386 3.578 29.578 1.00 16.91 83 ASN A C 1
ATOM 656 O O . ASN A 1 90 ? -1.318 2.865 29.916 1.00 17.38 83 ASN A O 1
ATOM 661 N N . ALA A 1 91 ? 0.811 3.570 30.178 1.00 17.30 84 ALA A N 1
ATOM 662 C CA . ALA A 1 91 ? 1.167 2.615 31.215 1.00 18.33 84 ALA A CA 1
ATOM 663 C C . ALA A 1 91 ? 1.127 3.132 32.634 1.00 17.15 84 ALA A C 1
ATOM 664 O O . ALA A 1 91 ? 1.474 2.400 33.553 1.00 17.24 84 ALA A O 1
ATOM 666 N N . ASP A 1 92 ? 0.729 4.395 32.829 1.00 15.22 85 ASP A N 1
ATOM 667 C CA . ASP A 1 92 ? 0.853 5.055 34.132 1.00 14.94 85 ASP A CA 1
ATOM 668 C C . ASP A 1 92 ? -0.489 5.048 34.827 1.00 13.32 85 ASP A C 1
ATOM 669 O O . ASP A 1 92 ? -1.515 5.493 34.263 1.00 13.68 85 ASP A O 1
ATOM 674 N N . ARG A 1 93 ? -0.497 4.608 36.073 1.00 12.25 86 ARG A N 1
ATOM 675 C CA . ARG A 1 93 ? -1.707 4.555 36.871 1.00 12.63 86 ARG A CA 1
ATOM 676 C C . ARG A 1 93 ? -1.447 4.905 38.312 1.00 12.11 86 ARG A C 1
ATOM 677 O 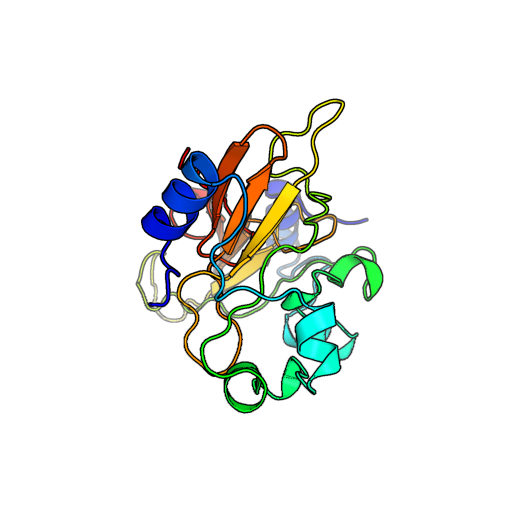O . ARG A 1 93 ? -0.382 4.618 38.853 1.00 13.97 86 ARG A O 1
ATOM 685 N N . LEU A 1 94 ? -2.458 5.461 38.948 1.00 13.04 87 LEU A N 1
ATOM 686 C CA . LEU A 1 94 ? -2.490 5.638 40.373 1.00 13.48 87 LEU A CA 1
ATOM 687 C C . LEU A 1 94 ? -3.571 4.669 40.878 1.00 14.26 87 LEU A C 1
ATOM 688 O O . LEU A 1 94 ? -4.627 4.544 40.281 1.00 16.12 87 LEU A O 1
ATOM 696 N N . VAL A 1 95 ? -3.275 3.972 41.959 1.00 13.61 88 VAL A N 1
ATOM 697 C CA . VAL A 1 95 ? -4.247 3.057 42.583 1.00 14.83 88 VAL A CA 1
ATOM 698 C C . VAL A 1 95 ? -4.387 3.535 44.028 1.00 15.25 88 VAL A C 1
ATOM 699 O O . VAL A 1 95 ? -3.347 3.682 44.722 1.00 17.46 88 VAL A O 1
ATOM 703 N N . TYR A 1 96 ? -5.608 3.778 44.469 1.00 14.46 89 TYR A N 1
ATOM 704 C CA . TYR A 1 96 ? -5.874 4.417 45.768 1.00 15.74 89 TYR A CA 1
ATOM 705 C C . TYR A 1 96 ? -6.949 3.608 46.521 1.00 16.81 89 TYR A C 1
ATOM 706 O O . TYR A 1 96 ? -7.913 3.113 45.928 1.00 16.89 89 TYR A O 1
ATOM 715 N N . SER A 1 97 ? -6.719 3.465 47.818 1.00 17.97 90 SER A N 1
ATOM 716 C CA . SER A 1 97 ? -7.600 2.666 48.697 1.00 19.30 90 SER A CA 1
ATOM 717 C C . SER A 1 97 ? -8.646 3.511 49.379 1.00 21.68 90 SER A C 1
ATOM 718 O O . SER A 1 97 ? -8.553 4.710 49.436 1.00 20.91 90 SER A O 1
ATOM 721 N N . SER A 1 98 ? -9.643 2.853 49.983 1.00 22.52 91 SER A N 1
ATOM 722 C CA . SER A 1 98 ? -10.706 3.564 50.679 1.00 24.44 91 SER A CA 1
ATOM 723 C C . SER A 1 98 ? -10.234 4.245 51.983 1.00 25.24 91 SER A C 1
ATOM 724 O O . SER A 1 98 ? -10.928 5.162 52.476 1.00 27.30 91 SER A O 1
ATOM 727 N N . ASP A 1 99 ? -9.089 3.796 52.504 1.00 25.21 92 ASP A N 1
ATOM 728 C CA . ASP A 1 99 ? -8.395 4.412 53.658 1.00 25.54 92 ASP A CA 1
ATOM 729 C C . ASP A 1 99 ? -7.141 5.231 53.257 1.00 24.88 92 ASP A C 1
ATOM 730 O O . ASP A 1 99 ? -6.251 5.482 54.074 1.00 25.32 92 ASP A O 1
ATOM 735 N N . TRP A 1 100 ? -7.109 5.668 51.998 1.00 24.53 93 TRP A N 1
ATOM 736 C CA . TRP A 1 100 ? -6.183 6.697 51.502 1.00 24.19 93 TRP A CA 1
ATOM 737 C C . TRP A 1 100 ? -4.723 6.318 51.352 1.00 22.49 93 TRP A C 1
ATOM 738 O O . TRP A 1 100 ? -3.866 7.190 51.315 1.00 22.49 93 TRP A O 1
ATOM 749 N N . LEU A 1 101 ? -4.443 5.039 51.156 1.00 20.33 94 LEU A N 1
ATOM 750 C CA . LEU A 1 101 ? -3.130 4.613 50.701 1.00 19.66 94 LEU A CA 1
ATOM 751 C C . LEU A 1 101 ? -3.100 4.868 49.191 1.00 17.54 94 LEU A C 1
ATOM 752 O O . LEU A 1 101 ? -4.085 4.592 48.515 1.00 18.14 94 LEU A O 1
ATOM 757 N N . ILE A 1 102 ? -1.987 5.378 48.673 1.00 14.91 95 ILE A N 1
ATOM 758 C CA . ILE A 1 102 ? -1.871 5.695 47.241 1.00 14.22 95 ILE A CA 1
ATOM 759 C C . ILE A 1 102 ? -0.575 5.088 46.693 1.00 14.60 95 ILE A C 1
ATOM 760 O O . ILE A 1 102 ? 0.519 5.353 47.185 1.00 15.15 95 ILE A O 1
ATOM 765 N N . TYR A 1 103 ? -0.730 4.267 45.669 1.00 14.18 96 TYR A N 1
ATOM 766 C CA . TYR A 1 103 ? 0.362 3.628 44.975 1.00 14.05 96 TYR A CA 1
ATOM 767 C C . TYR A 1 103 ? 0.400 4.077 43.515 1.00 13.71 96 TYR A C 1
ATOM 768 O O . TYR A 1 103 ? -0.635 4.411 42.959 1.00 16.07 96 TYR A O 1
ATOM 777 N N . LYS A 1 104 ? 1.583 4.072 42.920 1.00 14.66 97 LYS A N 1
ATOM 778 C CA . LYS A 1 104 ? 1.771 4.362 41.497 1.00 14.84 97 LYS A CA 1
ATOM 779 C C . LYS A 1 104 ? 2.400 3.185 40.790 1.00 15.67 97 LYS A C 1
ATOM 780 O O . LYS A 1 104 ? 3.139 2.387 41.387 1.00 16.32 97 LYS A O 1
ATOM 786 N N . THR A 1 105 ? 2.084 3.107 39.501 1.00 14.49 98 THR A N 1
ATOM 787 C CA . THR A 1 105 ? 2.746 2.178 38.562 1.00 15.32 98 THR A CA 1
ATOM 788 C C . THR A 1 105 ? 3.033 2.969 37.294 1.00 16.47 98 THR A C 1
ATOM 789 O O . THR A 1 105 ? 2.181 3.730 36.839 1.00 16.77 98 THR A O 1
ATOM 793 N N . THR A 1 106 ? 4.207 2.754 36.728 1.00 17.58 99 THR A N 1
ATOM 794 C CA . THR A 1 106 ? 4.606 3.294 35.442 1.00 19.34 99 THR A CA 1
ATOM 795 C C . THR A 1 106 ? 4.881 2.192 34.413 1.00 19.89 99 THR A C 1
ATOM 796 O O . THR A 1 106 ? 5.433 2.507 33.348 1.00 22.14 99 THR A O 1
ATOM 800 N N . ASP A 1 107 ? 4.518 0.956 34.734 1.00 19.76 100 ASP A N 1
ATOM 801 C CA . ASP A 1 107 ? 4.732 -0.220 33.836 1.00 21.41 100 ASP A CA 1
ATOM 802 C C . ASP A 1 107 ? 3.485 -1.082 33.690 1.00 20.98 100 ASP A C 1
ATOM 803 O O . ASP A 1 107 ? 3.523 -2.344 33.601 1.00 22.62 100 ASP A O 1
ATOM 808 N N . HIS A 1 108 ? 2.331 -0.432 33.678 1.00 19.43 101 HIS A N 1
ATOM 809 C CA . HIS A 1 108 ? 1.072 -1.089 33.433 1.00 20.10 101 HIS A CA 1
ATOM 810 C C . HIS A 1 108 ? 0.782 -2.238 34.392 1.00 20.18 101 HIS A C 1
ATOM 811 O O . HIS A 1 108 ? 0.502 -3.372 33.985 1.00 22.20 101 HIS A O 1
ATOM 818 N N . TYR A 1 109 ? 0.948 -1.935 35.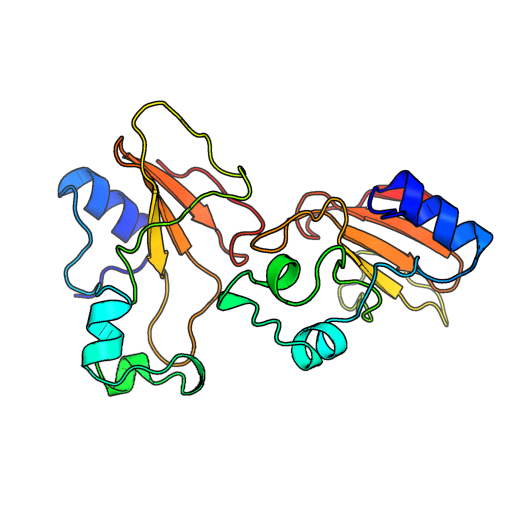697 1.00 20.55 102 TYR A N 1
ATOM 819 C CA . TYR A 1 109 ? 0.549 -2.755 36.832 1.00 21.98 102 TYR A CA 1
ATOM 820 C C . TYR A 1 109 ? 1.547 -3.902 37.126 1.00 23.02 102 TYR A C 1
ATOM 821 O O . TYR A 1 109 ? 1.230 -4.723 37.977 1.00 26.27 102 TYR A O 1
ATOM 830 N N . ALA A 1 110 ? 2.742 -3.872 36.549 1.00 22.90 103 ALA A N 1
ATOM 831 C CA . ALA A 1 110 ? 3.774 -4.910 36.851 1.00 24.51 103 ALA A CA 1
ATOM 832 C C . ALA A 1 110 ? 4.352 -4.698 38.242 1.00 24.80 103 ALA A C 1
ATOM 833 O O . ALA A 1 110 ? 4.518 -5.673 39.042 1.00 27.22 103 ALA A O 1
ATOM 835 N N . THR A 1 111 ? 4.686 -3.442 38.544 1.00 23.67 104 THR A N 1
ATOM 836 C CA . THR A 1 111 ? 5.255 -3.084 39.834 1.00 22.89 104 THR A CA 1
ATOM 837 C C . THR A 1 111 ? 4.561 -1.817 40.362 1.00 21.78 104 THR A C 1
ATOM 838 O O . THR A 1 111 ? 4.064 -1.049 39.579 1.00 19.96 104 THR A O 1
ATOM 842 N N . PHE A 1 112 ? 4.527 -1.702 41.680 1.00 21.54 105 PHE A N 1
ATOM 843 C CA . PHE A 1 112 ? 3.899 -0.564 42.363 1.00 20.38 105 PHE A CA 1
ATOM 844 C C . PHE A 1 112 ? 4.860 0.031 43.375 1.00 20.94 105 PHE A C 1
ATOM 845 O O . PHE A 1 112 ? 5.657 -0.687 43.986 1.00 21.63 105 PHE A O 1
ATOM 853 N N . THR A 1 113 ? 4.737 1.340 43.588 1.00 18.66 106 THR A N 1
ATOM 854 C CA . THR A 1 113 ? 5.507 2.110 44.584 1.00 19.12 106 THR A CA 1
ATOM 855 C C . THR A 1 113 ? 4.510 2.953 45.381 1.00 16.98 106 THR A C 1
ATOM 856 O O . THR A 1 113 ? 3.668 3.605 44.797 1.00 16.86 106 THR A O 1
ATOM 860 N N . ARG A 1 114 ? 4.595 2.914 46.702 1.00 15.35 107 ARG A N 1
ATOM 861 C CA . ARG A 1 114 ? 3.729 3.733 47.534 1.00 14.21 107 ARG A CA 1
ATOM 862 C C . ARG A 1 114 ? 4.181 5.180 47.484 1.00 13.37 107 ARG A C 1
ATOM 863 O O . ARG A 1 114 ? 5.363 5.456 47.580 1.00 15.11 107 ARG A O 1
ATOM 871 N N . ILE A 1 115 ? 3.224 6.090 47.299 1.00 14.15 108 ILE A N 1
ATOM 872 C CA . ILE A 1 115 ? 3.508 7.527 47.314 1.00 14.21 108 ILE A CA 1
ATOM 873 C C . ILE A 1 115 ? 2.778 8.326 48.354 1.00 14.18 108 ILE A C 1
ATOM 874 O O . ILE A 1 115 ? 3.157 9.481 48.565 1.00 14.76 108 ILE A O 1
ATOM 879 N N . ARG A 1 116 ? 1.692 7.809 48.919 1.00 14.64 109 ARG A N 1
ATOM 880 C CA . ARG A 1 116 ? 1.020 8.401 50.084 1.00 16.02 109 ARG A CA 1
ATOM 881 C C . ARG A 1 116 ? 0.545 7.309 51.005 1.00 17.27 109 ARG A C 1
ATOM 882 O O . ARG A 1 116 ? 0.282 6.206 50.510 1.00 17.76 109 ARG A O 1
ATOM 891 N N . ALA B 1 8 ? -0.056 -22.413 5.725 1.00 45.22 1 ALA B N 1
ATOM 892 C CA . ALA B 1 8 ? 0.996 -22.342 6.785 1.00 44.27 1 ALA B CA 1
ATOM 893 C C . ALA B 1 8 ? 0.891 -20.960 7.364 1.00 42.59 1 ALA B C 1
ATOM 894 O O . ALA B 1 8 ? 1.515 -20.019 6.799 1.00 43.69 1 ALA B O 1
ATOM 896 N N . VAL B 1 9 ? 0.086 -20.774 8.427 1.00 39.36 2 VAL B N 1
ATOM 897 C CA . VAL B 1 9 ? 0.021 -19.422 8.980 1.00 35.54 2 VAL B CA 1
ATOM 898 C C . VAL B 1 9 ? 1.264 -19.156 9.848 1.00 31.13 2 VAL B C 1
ATOM 899 O O . VAL B 1 9 ? 1.641 -19.946 10.710 1.00 31.68 2 VAL B O 1
ATOM 903 N N . ILE B 1 10 ? 1.845 -18.011 9.602 1.00 25.24 3 ILE B N 1
ATOM 904 C CA . ILE B 1 10 ? 2.944 -17.489 10.384 1.00 22.41 3 ILE B CA 1
ATOM 905 C C . ILE B 1 10 ? 2.288 -16.317 11.151 1.00 19.76 3 ILE B C 1
ATOM 906 O O . ILE B 1 10 ? 1.986 -15.290 10.557 1.00 18.90 3 ILE B O 1
ATOM 911 N N . ASN B 1 11 ? 2.106 -16.463 12.459 1.00 18.49 4 ASN B N 1
ATOM 912 C CA . ASN B 1 11 ? 1.448 -15.408 13.234 1.00 17.13 4 ASN B CA 1
ATOM 913 C C . ASN B 1 11 ? 2.003 -15.204 14.659 1.00 16.68 4 ASN B C 1
ATOM 914 O O . ASN B 1 11 ? 1.287 -14.740 15.516 1.00 18.68 4 ASN B O 1
ATOM 919 N N . THR B 1 12 ? 3.230 -15.665 14.896 1.00 16.77 5 THR B N 1
ATOM 920 C CA . THR B 1 12 ? 3.873 -15.492 16.175 1.00 16.24 5 THR B CA 1
ATOM 921 C C . THR B 1 12 ? 4.797 -14.310 16.135 1.00 16.01 5 THR B C 1
ATOM 922 O O . THR B 1 12 ? 5.229 -13.869 15.075 1.00 16.07 5 THR B O 1
ATOM 926 N N . PHE B 1 13 ? 5.180 -13.833 17.305 1.00 15.91 6 PHE B N 1
ATOM 927 C CA . PHE B 1 13 ? 6.080 -12.692 17.386 1.00 15.53 6 PHE B CA 1
ATOM 928 C C . PHE B 1 13 ? 7.401 -12.983 16.675 1.00 16.15 6 PHE B C 1
ATOM 929 O O . PHE B 1 13 ? 7.810 -12.201 15.820 1.00 16.45 6 PHE B O 1
ATOM 937 N N . ASP B 1 14 ? 8.036 -14.122 17.012 1.00 16.66 7 ASP B N 1
ATOM 938 C CA . ASP B 1 14 ? 9.313 -14.461 1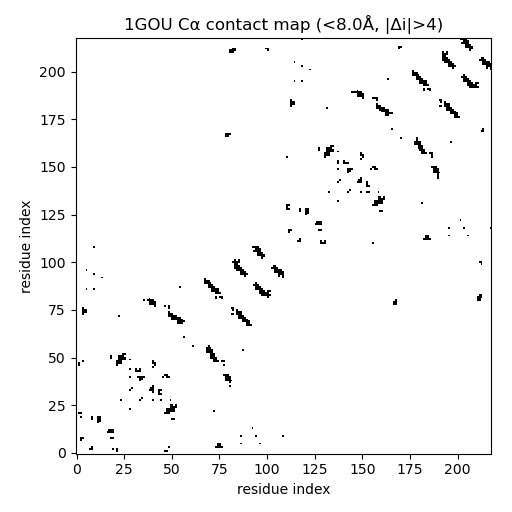6.379 1.00 17.17 7 ASP B CA 1
ATOM 939 C C . ASP B 1 14 ? 9.153 -14.805 14.904 1.00 17.04 7 ASP B C 1
ATOM 940 O O . ASP B 1 14 ? 9.990 -14.399 14.091 1.00 18.18 7 ASP B O 1
ATOM 945 N N . GLY B 1 15 ? 8.100 -15.536 14.579 1.00 17.96 8 GLY B N 1
ATOM 946 C CA . GLY B 1 15 ? 7.922 -15.978 13.197 1.00 17.95 8 GLY B CA 1
ATOM 947 C C . GLY B 1 15 ? 7.707 -14.813 12.244 1.00 16.95 8 GLY B C 1
ATOM 948 O O . GLY B 1 15 ? 8.326 -14.752 11.170 1.00 19.40 8 GLY B O 1
ATOM 949 N N . VAL B 1 16 ? 6.839 -13.885 12.623 1.00 17.10 9 VAL B N 1
ATOM 950 C CA . VAL B 1 16 ? 6.549 -12.720 11.807 1.00 17.45 9 VAL B CA 1
ATOM 951 C C . VAL B 1 16 ? 7.754 -11.789 11.781 1.00 17.06 9 VAL B C 1
ATOM 952 O O . VAL B 1 16 ? 8.096 -11.298 10.728 1.00 18.54 9 VAL B O 1
ATOM 956 N N . ALA B 1 17 ? 8.430 -11.556 12.931 1.00 16.80 10 ALA B N 1
ATOM 957 C CA . ALA B 1 17 ? 9.606 -10.704 12.944 1.00 16.92 10 ALA B CA 1
ATOM 958 C C . ALA B 1 17 ? 10.681 -11.251 11.970 1.00 18.11 10 ALA B C 1
ATOM 959 O O . ALA B 1 17 ? 11.226 -10.492 11.222 1.00 19.72 10 ALA B O 1
ATOM 961 N N . ASP B 1 18 ? 10.946 -12.546 12.043 1.00 19.39 11 ASP B N 1
ATOM 962 C CA . ASP B 1 18 ? 11.989 -13.162 11.223 1.00 19.96 11 ASP B CA 1
ATOM 963 C C . ASP B 1 18 ? 11.600 -13.146 9.740 1.00 20.77 11 ASP B C 1
ATOM 964 O O . ASP B 1 18 ? 12.481 -12.985 8.879 1.00 22.62 11 ASP B O 1
ATOM 969 N N . TYR B 1 19 ? 10.316 -13.343 9.475 1.00 19.87 12 TYR B N 1
ATOM 970 C CA . TYR B 1 19 ? 9.809 -13.276 8.099 1.00 20.40 12 TYR B CA 1
ATOM 971 C C . TYR B 1 19 ? 10.001 -11.873 7.545 1.00 20.16 12 TYR B C 1
ATOM 972 O O . TYR B 1 19 ? 10.409 -11.726 6.394 1.00 21.10 12 TYR B O 1
ATOM 981 N N . LEU B 1 20 ? 9.673 -10.819 8.309 1.00 19.56 13 LEU B N 1
ATOM 982 C CA . LEU B 1 20 ? 9.838 -9.430 7.904 1.00 21.17 13 LEU B CA 1
ATOM 983 C C . LEU B 1 20 ? 11.274 -9.092 7.539 1.00 22.57 13 LEU B C 1
ATOM 984 O O . LEU B 1 20 ? 11.528 -8.424 6.537 1.00 24.25 13 LEU B O 1
ATOM 989 N N . ILE B 1 21 ? 12.200 -9.544 8.357 1.00 22.57 14 ILE B N 1
ATOM 990 C CA . ILE B 1 21 ? 13.605 -9.251 8.125 1.00 24.52 14 ILE B CA 1
ATOM 991 C C . ILE B 1 21 ? 14.065 -9.998 6.846 1.00 24.91 14 ILE B C 1
ATOM 992 O O . ILE B 1 21 ? 14.832 -9.452 6.103 1.00 26.99 14 ILE B O 1
ATOM 998 N N . ARG B 1 22 ? 13.647 -11.232 6.626 1.00 25.67 15 ARG B N 1
ATOM 999 C CA . ARG B 1 22 ? 14.125 -12.006 5.480 1.00 26.50 15 ARG B CA 1
ATOM 1000 C C . ARG B 1 22 ? 13.476 -11.572 4.175 1.00 26.76 15 ARG B C 1
ATOM 1001 O O . ARG B 1 22 ? 14.175 -11.469 3.150 1.00 27.87 15 ARG B O 1
ATOM 1009 N N . TYR B 1 23 ? 12.175 -11.328 4.196 1.00 25.75 16 TYR B N 1
ATOM 1010 C CA . TYR B 1 23 ? 11.404 -11.081 2.963 1.00 25.61 16 TYR B CA 1
ATOM 1011 C C . TYR B 1 23 ? 10.970 -9.639 2.784 1.00 25.31 16 TYR B C 1
ATOM 1012 O O . TYR B 1 23 ? 10.449 -9.281 1.698 1.00 26.51 16 TYR B O 1
ATOM 1021 N N . LYS B 1 24 ? 11.125 -8.791 3.813 1.00 24.98 17 LYS B N 1
ATOM 1022 C CA . LYS B 1 24 ? 10.825 -7.366 3.776 1.00 25.23 17 LYS B CA 1
ATOM 1023 C C . LYS B 1 24 ? 9.337 -7.043 3.476 1.00 24.89 17 LYS B C 1
ATOM 1024 O O . LYS B 1 24 ? 8.989 -5.959 2.994 1.00 24.74 17 LYS B O 1
ATOM 1030 N N . ARG B 1 25 ? 8.477 -8.000 3.822 1.00 22.77 18 ARG B N 1
ATOM 1031 C CA . ARG B 1 25 ? 7.034 -7.855 3.715 1.00 22.24 18 ARG B CA 1
ATOM 1032 C C . ARG B 1 25 ? 6.405 -8.809 4.731 1.00 20.54 18 ARG B C 1
ATOM 1033 O O . ARG B 1 25 ? 7.063 -9.743 5.183 1.00 20.84 18 ARG B O 1
ATOM 1041 N N . LEU B 1 26 ? 5.129 -8.629 5.020 1.00 20.45 19 LEU B N 1
ATOM 1042 C CA . LEU B 1 26 ? 4.395 -9.588 5.874 1.00 19.98 19 LEU B CA 1
ATOM 1043 C C . LEU B 1 26 ? 4.115 -10.918 5.209 1.00 19.72 19 LEU B C 1
ATOM 1044 O O . LEU B 1 26 ? 3.997 -10.934 3.953 1.00 21.05 19 LEU B O 1
ATOM 1049 N N . PRO B 1 27 ? 3.941 -12.013 5.971 1.00 20.17 20 PRO B N 1
ATOM 1050 C CA . PRO B 1 27 ? 3.489 -13.276 5.438 1.00 19.99 20 PRO B CA 1
ATOM 1051 C C . PRO B 1 27 ? 2.127 -13.138 4.743 1.00 19.88 20 PRO B C 1
ATOM 1052 O O . PRO B 1 27 ? 1.363 -12.163 4.948 1.00 20.08 20 PRO B O 1
ATOM 1056 N N . ASN B 1 28 ? 1.811 -14.139 3.917 1.00 21.50 21 ASN B N 1
ATOM 1057 C CA . ASN B 1 28 ? 0.596 -14.079 3.074 1.00 22.10 21 ASN B CA 1
ATOM 1058 C C . ASN B 1 28 ? -0.732 -14.195 3.811 1.00 21.93 21 ASN B C 1
ATOM 1059 O O . ASN B 1 28 ? -1.780 -13.880 3.254 1.00 22.47 21 ASN B O 1
ATOM 1064 N N . ASP B 1 29 ? -0.681 -14.574 5.085 1.00 21.04 22 ASP B N 1
ATOM 1065 C CA . ASP B 1 29 ? -1.870 -14.655 5.927 1.00 20.70 22 ASP B CA 1
ATOM 1066 C C . ASP B 1 29 ? -2.316 -13.273 6.484 1.00 20.16 22 ASP B C 1
ATOM 1067 O O . ASP B 1 29 ? -3.284 -13.229 7.244 1.00 22.84 22 ASP B O 1
ATOM 1072 N N . TYR B 1 30 ? -1.651 -12.185 6.139 1.00 19.68 23 TYR B N 1
ATOM 1073 C CA . TYR B 1 30 ? -2.054 -10.854 6.538 1.00 18.23 23 TYR B CA 1
ATOM 1074 C C . TYR B 1 30 ? -2.806 -10.100 5.447 1.00 19.25 23 TYR B C 1
ATOM 1075 O O . TYR B 1 30 ? -2.395 -10.142 4.277 1.00 20.39 23 TYR B O 1
ATOM 1084 N N . ILE B 1 31 ? -3.867 -9.414 5.853 1.00 18.49 24 ILE B N 1
ATOM 1085 C CA . ILE B 1 31 ? -4.591 -8.449 5.011 1.00 19.10 24 ILE B CA 1
ATOM 1086 C C . ILE B 1 31 ? -4.783 -7.168 5.798 1.00 19.63 24 ILE B C 1
ATOM 1087 O O . ILE B 1 31 ? -4.892 -7.168 7.040 1.00 19.86 24 ILE B O 1
ATOM 1092 N N . THR B 1 32 ? -4.886 -6.040 5.100 1.00 19.39 25 THR B N 1
ATOM 1093 C CA . THR B 1 32 ? -5.066 -4.747 5.770 1.00 20.03 25 THR B CA 1
ATOM 1094 C C . THR B 1 32 ? -6.507 -4.564 6.222 1.00 19.14 25 THR B C 1
ATOM 1095 O O . THR B 1 32 ? -7.407 -5.306 5.807 1.00 19.38 25 THR B O 1
ATOM 1099 N N . LYS B 1 33 ? -6.731 -3.577 7.064 1.00 20.67 26 LYS B N 1
ATOM 1100 C CA . LYS B 1 33 ? -8.079 -3.275 7.521 1.00 22.16 26 LYS B CA 1
ATOM 1101 C C . LYS B 1 33 ? -9.032 -2.982 6.355 1.00 22.76 26 LYS B C 1
ATOM 1102 O O . LYS B 1 33 ? -10.162 -3.485 6.330 1.00 23.29 26 LYS B O 1
ATOM 1108 N N . SER B 1 34 ? -8.546 -2.260 5.362 1.00 23.58 27 SER B N 1
ATOM 1109 C CA . SER B 1 34 ? -9.387 -1.908 4.189 1.00 24.99 27 SER B CA 1
ATOM 1110 C C . SER B 1 34 ? -9.737 -3.159 3.358 1.00 22.88 27 SER B C 1
ATOM 1111 O O . SER B 1 34 ? -10.884 -3.298 2.858 1.00 23.99 27 SER B O 1
ATOM 1115 N N . GLN B 1 35 ? -8.767 -4.074 3.216 1.00 20.85 28 GLN B N 1
ATOM 1116 C CA . GLN B 1 35 ? -8.983 -5.345 2.560 1.00 19.75 28 GLN B CA 1
ATOM 1117 C C . GLN B 1 35 ? -9.981 -6.233 3.291 1.00 20.02 28 GLN B C 1
ATOM 1118 O O . GLN B 1 35 ? -10.808 -6.895 2.676 1.00 21.18 28 GLN B O 1
ATOM 1124 N N . ALA B 1 36 ? -9.912 -6.253 4.624 1.00 20.35 29 ALA B N 1
ATOM 1125 C CA . ALA B 1 36 ? -10.860 -7.042 5.408 1.00 19.71 29 ALA B CA 1
ATOM 1126 C C . ALA B 1 36 ? -12.270 -6.425 5.318 1.00 21.47 29 ALA B C 1
ATOM 1127 O O . ALA B 1 36 ? -13.247 -7.162 5.111 1.00 22.73 29 ALA B O 1
ATOM 1129 N N . SER B 1 37 ? -12.349 -5.100 5.409 1.00 22.11 30 SER B N 1
ATOM 1130 C CA . SER B 1 37 ? -13.623 -4.342 5.331 1.00 23.77 30 SER B CA 1
ATOM 1131 C C . SER B 1 37 ? -14.305 -4.607 3.995 1.00 24.01 30 SER B C 1
ATOM 1132 O O . SER B 1 37 ? -15.530 -4.830 3.925 1.00 24.80 30 SER B O 1
ATOM 1135 N N . ALA B 1 38 ? -13.507 -4.675 2.937 1.00 23.54 31 ALA B N 1
ATOM 1136 C CA . ALA B 1 38 ? -14.070 -5.002 1.625 1.00 24.10 31 ALA B CA 1
ATOM 1137 C C . ALA B 1 38 ? -14.734 -6.370 1.517 1.00 24.42 31 ALA B C 1
ATOM 1138 O O . ALA B 1 38 ? -15.590 -6.560 0.633 1.00 26.04 31 ALA B O 1
ATOM 1140 N N . LEU B 1 39 ? -14.364 -7.323 2.376 1.00 24.53 32 LEU B N 1
ATOM 1141 C CA . LEU B 1 39 ? -14.952 -8.653 2.394 1.00 25.24 32 LEU B CA 1
ATOM 1142 C C . LEU B 1 39 ? -16.116 -8.806 3.405 1.00 24.87 32 LEU B C 1
ATOM 1143 O O . LEU B 1 39 ? -16.694 -9.897 3.518 1.00 26.17 32 LEU B O 1
ATOM 1148 N N . GLY B 1 40 ? -16.401 -7.748 4.153 1.00 24.86 33 GLY B N 1
ATOM 1149 C CA . GLY B 1 40 ? -17.493 -7.708 5.091 1.00 25.20 33 GLY B CA 1
ATOM 1150 C C . GLY B 1 40 ? -17.054 -7.720 6.534 1.00 24.97 33 GLY B C 1
ATOM 1151 O O . GLY B 1 40 ? -17.923 -7.836 7.406 1.00 25.62 33 GLY B O 1
ATOM 1152 N N . TRP B 1 41 ? -15.750 -7.613 6.826 1.00 23.52 34 TRP B N 1
ATOM 1153 C CA . TRP B 1 41 ? -15.338 -7.566 8.251 1.00 23.57 34 TRP B CA 1
ATOM 1154 C C . TRP B 1 41 ? -15.926 -6.301 8.896 1.00 24.55 34 TRP B C 1
ATOM 1155 O O . TRP B 1 41 ? -15.858 -5.244 8.288 1.00 24.88 34 TRP B O 1
ATOM 1166 N N . VAL B 1 42 ? -16.498 -6.460 10.085 1.00 25.35 35 VAL B N 1
ATOM 1167 C CA . VAL B 1 42 ? -16.998 -5.363 10.929 1.00 27.87 35 VAL B CA 1
ATOM 1168 C C . VAL B 1 42 ? -16.443 -5.677 12.341 1.00 27.10 35 VAL B C 1
ATOM 1169 O O . VAL B 1 42 ? -16.737 -6.742 12.889 1.00 26.26 35 VAL B O 1
ATOM 1173 N N . ALA B 1 43 ? -15.646 -4.754 12.878 1.00 28.30 36 ALA B N 1
ATOM 1174 C CA . ALA B 1 43 ? -14.944 -4.943 14.156 1.00 29.08 36 ALA B CA 1
ATOM 1175 C C . ALA B 1 43 ? -15.883 -5.360 15.302 1.00 29.89 36 ALA B C 1
ATOM 1176 O O . ALA B 1 43 ? -15.612 -6.325 15.964 1.00 28.34 36 ALA B O 1
ATOM 1178 N N . SER B 1 44 ? -17.044 -4.701 15.435 1.00 31.71 37 SER B N 1
ATOM 1179 C CA . SER B 1 44 ? -18.047 -5.075 16.454 1.00 32.62 37 SER B CA 1
ATOM 1180 C C . SER B 1 44 ? -18.711 -6.456 16.312 1.00 32.67 37 SER B C 1
ATOM 1181 O O . SER B 1 44 ? -19.271 -6.954 17.291 1.00 33.63 37 SER B O 1
ATOM 1184 N N . LYS B 1 45 ? -18.646 -7.076 15.121 1.00 32.10 38 LYS B N 1
ATOM 1185 C CA . LYS B 1 45 ? -19.136 -8.441 14.883 1.00 31.33 38 LYS B CA 1
ATOM 1186 C C . LYS B 1 45 ? -18.110 -9.534 15.213 1.00 30.02 38 LYS B C 1
ATOM 1187 O O . LYS B 1 45 ? -18.487 -10.692 15.284 1.00 30.95 38 LYS B O 1
ATOM 1191 N N . GLY B 1 46 ? -16.823 -9.186 15.343 1.00 28.25 39 GLY B N 1
ATOM 1192 C CA . GLY B 1 46 ? -15.758 -10.159 15.547 1.00 27.09 39 GLY B CA 1
ATOM 1193 C C . GLY B 1 46 ? -15.762 -11.279 14.530 1.00 25.62 39 GLY B C 1
ATOM 1194 O O . GLY B 1 46 ? -15.521 -12.394 14.885 1.00 25.59 39 GLY B O 1
ATOM 1195 N N . ASP B 1 47 ? -16.036 -10.949 13.262 1.00 24.88 40 ASP B N 1
ATOM 1196 C CA . ASP B 1 47 ? -16.264 -11.931 12.191 1.00 24.46 40 ASP B CA 1
ATOM 1197 C C . ASP B 1 47 ? -15.108 -12.057 11.191 1.00 23.72 40 ASP B C 1
ATOM 1198 O O . ASP B 1 47 ? -15.327 -12.577 10.119 1.00 25.05 40 ASP B O 1
ATOM 1203 N N . LEU B 1 48 ? -13.901 -11.648 11.534 1.00 22.96 41 LEU B N 1
ATOM 1204 C CA . LEU B 1 48 ? -12.789 -11.725 10.536 1.00 22.79 41 LEU B CA 1
ATOM 1205 C C . LEU B 1 48 ? -12.577 -13.116 9.978 1.00 23.85 41 LEU B C 1
ATOM 1206 O O . LEU B 1 48 ? -12.425 -13.306 8.764 1.00 23.91 41 LEU B O 1
ATOM 1211 N N . ALA B 1 49 ? -12.573 -14.116 10.850 1.00 23.93 42 ALA B N 1
ATOM 1212 C CA . ALA B 1 49 ? -12.312 -15.500 10.416 1.00 25.93 42 ALA B CA 1
ATOM 1213 C C . ALA B 1 49 ? -13.448 -16.117 9.603 1.00 27.16 42 ALA B C 1
ATOM 1214 O O . ALA B 1 49 ? -13.221 -17.108 8.892 1.00 28.93 42 ALA B O 1
ATOM 1216 N N . GLU B 1 50 ? -14.639 -15.552 9.699 1.00 27.91 43 GLU B N 1
ATOM 1217 C CA . GLU B 1 50 ? -15.776 -15.996 8.907 1.00 29.89 43 GLU B CA 1
ATOM 1218 C C . GLU B 1 50 ? -15.678 -15.450 7.491 1.00 29.15 43 GLU B C 1
ATOM 1219 O O . GLU B 1 50 ? -15.988 -16.177 6.555 1.00 30.22 43 GLU B O 1
ATOM 1225 N N . VAL B 1 51 ? -15.276 -14.189 7.332 1.00 27.86 44 VAL B N 1
ATOM 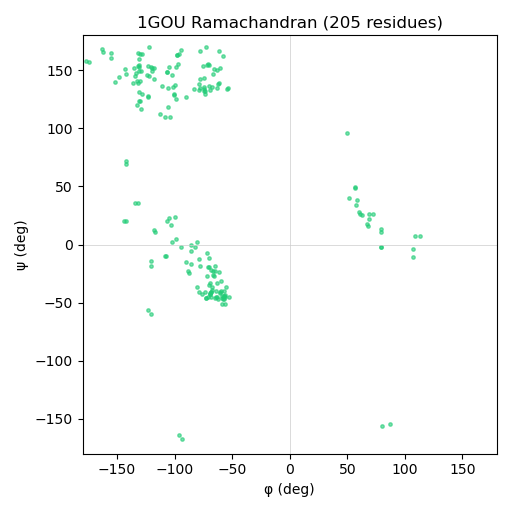1226 C CA . VAL B 1 51 ? -15.181 -13.570 6.001 1.00 26.99 44 VAL B CA 1
ATOM 1227 C C . VAL B 1 51 ? -13.847 -13.800 5.306 1.00 26.80 44 VAL B C 1
ATOM 1228 O O . VAL B 1 51 ? -13.797 -13.730 4.066 1.00 27.17 44 VAL B O 1
ATOM 1232 N N . ALA B 1 52 ? -12.784 -14.047 6.089 1.00 25.62 45 ALA B N 1
ATOM 1233 C CA . ALA B 1 52 ? -11.430 -14.185 5.551 1.00 24.99 45 ALA B CA 1
ATOM 1234 C C . ALA B 1 52 ? -10.717 -15.285 6.349 1.00 25.68 45 ALA B C 1
ATOM 1235 O O . ALA B 1 52 ? -9.824 -15.011 7.168 1.00 25.29 45 ALA B O 1
ATOM 1237 N N . PRO B 1 53 ? -11.147 -16.537 6.169 1.00 26.67 46 PRO B N 1
ATOM 1238 C CA . PRO B 1 53 ? -10.576 -17.654 6.941 1.00 26.08 46 PRO B CA 1
ATOM 1239 C C . PRO B 1 53 ? -9.053 -17.713 6.823 1.00 24.35 46 PRO B C 1
ATOM 1240 O O . PRO B 1 53 ? -8.502 -17.515 5.732 1.00 25.19 46 PRO B O 1
ATOM 1244 N N . GLY B 1 54 ? -8.397 -17.899 7.959 1.00 24.16 47 GLY B N 1
ATOM 1245 C CA . GLY B 1 54 ? -6.949 -17.972 8.030 1.00 22.92 47 GLY B CA 1
ATOM 1246 C C . GLY B 1 54 ? -6.191 -16.669 8.002 1.00 21.66 47 GLY B C 1
ATOM 1247 O O . GLY B 1 54 ? -4.991 -16.682 8.095 1.00 21.69 47 GLY B O 1
ATOM 1248 N N . LYS B 1 55 ? -6.897 -15.549 7.879 1.00 19.63 48 LYS B N 1
ATOM 1249 C CA . LYS B 1 55 ? -6.244 -14.242 7.800 1.00 19.24 48 LYS B CA 1
ATOM 1250 C C . LYS B 1 55 ? -6.221 -13.500 9.142 1.00 18.68 48 LYS B C 1
ATOM 1251 O O . LYS B 1 55 ? -7.059 -13.765 10.034 1.00 20.03 48 LYS B O 1
ATOM 1257 N N . SER B 1 56 ? -5.214 -12.656 9.288 1.00 17.85 49 SER B N 1
ATOM 1258 C CA . SER B 1 56 ? -5.082 -11.698 10.391 1.00 17.99 49 SER B CA 1
ATOM 1259 C C . SER B 1 56 ? -4.953 -10.311 9.811 1.00 17.65 49 SER B C 1
ATOM 1260 O O . SER B 1 56 ? -4.495 -10.163 8.678 1.00 19.46 49 SER B O 1
ATOM 1263 N N . ILE B 1 57 ? -5.351 -9.287 10.574 1.00 17.74 50 ILE B N 1
ATOM 1264 C CA . ILE B 1 57 ? -5.142 -7.901 10.208 1.00 18.01 50 ILE B CA 1
ATOM 1265 C C . ILE B 1 57 ? -3.694 -7.513 10.384 1.00 17.75 50 ILE B C 1
ATOM 1266 O O . ILE B 1 57 ? -3.089 -7.732 11.431 1.00 17.04 50 ILE B O 1
ATOM 1271 N N . GLY B 1 58 ? -3.124 -6.916 9.333 1.00 17.17 51 GLY B N 1
ATOM 1272 C CA . GLY B 1 58 ? -1.813 -6.366 9.421 1.00 16.82 51 GLY B CA 1
ATOM 1273 C C . GLY B 1 58 ? -1.401 -5.610 8.179 1.00 18.10 51 GLY B C 1
ATOM 1274 O O . GLY B 1 58 ? -1.956 -5.846 7.097 1.00 20.22 51 GLY B O 1
ATOM 1275 N N . GLY B 1 59 ? -0.445 -4.722 8.386 1.00 17.14 52 GLY B N 1
ATOM 1276 C CA . GLY B 1 59 ? 0.181 -3.928 7.327 1.00 19.25 52 GLY B CA 1
ATOM 1277 C C . GLY B 1 59 ? -0.240 -2.462 7.323 1.00 20.75 52 GLY B C 1
ATOM 1278 O O . GLY B 1 59 ? 0.297 -1.671 6.482 1.00 23.42 52 GLY B O 1
ATOM 1279 N N . ASP B 1 60 ? -1.177 -2.053 8.195 1.00 21.68 53 ASP B N 1
ATOM 1280 C CA . ASP B 1 60 ? -1.649 -0.652 8.294 1.00 22.48 53 ASP B CA 1
ATOM 1281 C C . ASP B 1 60 ? -0.677 0.250 8.983 1.00 22.28 53 ASP B C 1
ATOM 1282 O O . ASP B 1 60 ? 0.147 -0.167 9.784 1.00 21.37 53 ASP B O 1
ATOM 1287 N N . VAL B 1 61 ? -0.736 1.528 8.644 1.00 24.73 54 VAL B N 1
ATOM 1288 C CA . VAL B 1 61 ? 0.136 2.494 9.269 1.00 24.85 54 VAL B CA 1
ATOM 1289 C C . VAL B 1 61 ? -0.254 2.735 10.735 1.00 24.68 54 VAL B C 1
ATOM 1290 O O . VAL B 1 61 ? -1.437 2.815 11.085 1.00 26.30 54 VAL B O 1
ATOM 1294 N N . PHE B 1 62 ? 0.763 2.789 11.594 1.00 23.51 55 PHE B N 1
ATOM 1295 C CA . PHE B 1 62 ? 0.645 3.092 13.008 1.00 23.11 55 PHE B CA 1
ATOM 1296 C C . PHE B 1 62 ? 1.176 4.511 13.154 1.00 24.39 55 PHE B C 1
ATOM 1297 O O . PHE B 1 62 ? 2.363 4.761 12.884 1.00 24.08 55 PHE B O 1
ATOM 1305 N N . SER B 1 63 ? 0.307 5.403 13.604 1.00 23.94 56 SER B N 1
ATOM 1306 C CA . SER B 1 63 ? 0.649 6.847 13.671 1.00 25.35 56 SER B CA 1
ATOM 1307 C C . SER B 1 63 ? 1.770 7.194 14.601 1.00 25.03 56 SER B C 1
ATOM 1308 O O . SER B 1 63 ? 2.581 8.080 14.278 1.00 24.27 56 SER B O 1
ATOM 1311 N N . ASN B 1 64 ? 1.908 6.456 15.715 1.00 24.82 57 ASN B N 1
ATOM 1312 C CA . ASN B 1 64 ? 2.836 6.774 16.789 1.00 25.54 57 ASN B CA 1
ATOM 1313 C C . ASN B 1 64 ? 2.609 8.163 17.378 1.00 26.21 57 ASN B C 1
ATOM 1314 O O . ASN B 1 64 ? 3.523 8.826 17.878 1.00 26.68 57 ASN B O 1
ATOM 1319 N N . ARG B 1 65 ? 1.350 8.576 17.404 1.00 26.10 58 ARG B N 1
ATOM 1320 C CA . ARG B 1 65 ? 1.055 9.909 17.931 1.00 27.15 58 ARG B CA 1
ATOM 1321 C C . ARG B 1 65 ? 1.328 10.078 19.398 1.00 26.85 58 ARG B C 1
ATOM 1322 O O . ARG B 1 65 ? 1.589 11.203 19.861 1.00 28.61 58 ARG B O 1
ATOM 1336 N N . GLU B 1 66 ? 1.346 8.956 20.149 1.00 24.86 59 GLU B N 1
ATOM 1337 C CA . GLU B 1 66 ? 1.614 8.959 21.569 1.00 24.34 59 GLU B CA 1
ATOM 1338 C C . GLU B 1 66 ? 3.125 9.075 21.871 1.00 25.45 59 GLU B C 1
ATOM 1339 O O . GLU B 1 66 ? 3.482 9.212 23.016 1.00 28.67 59 GLU B O 1
ATOM 1345 N N . GLY B 1 67 ? 3.961 8.904 20.867 1.00 26.10 60 GLY B N 1
ATOM 1346 C CA . GLY B 1 67 ? 5.410 9.016 20.978 1.00 28.22 60 GLY B CA 1
ATOM 1347 C C . GLY B 1 67 ? 6.118 7.937 21.784 1.00 29.08 60 GLY B C 1
ATOM 1348 O O . GLY B 1 67 ? 7.258 8.127 22.246 1.00 29.82 60 GLY B O 1
ATOM 1349 N N . ARG B 1 68 ? 5.464 6.778 21.936 1.00 27.79 61 ARG B N 1
ATOM 1350 C CA . ARG B 1 68 ? 6.078 5.699 22.694 1.00 27.55 61 ARG B CA 1
ATOM 1351 C C . ARG B 1 68 ? 7.144 4.943 21.929 1.00 26.88 61 ARG B C 1
ATOM 1352 O O . ARG B 1 68 ? 7.935 4.221 22.587 1.00 28.49 61 ARG B O 1
ATOM 1360 N N . LEU B 1 69 ? 7.172 5.051 20.604 1.00 24.98 62 LEU B N 1
ATOM 1361 C CA . LEU B 1 69 ? 8.195 4.433 19.751 1.00 25.61 62 LEU B CA 1
ATOM 1362 C C . LEU B 1 69 ? 9.115 5.559 19.265 1.00 27.46 62 LEU B C 1
ATOM 1363 O O . LEU B 1 69 ? 8.643 6.670 19.058 1.00 27.82 62 LEU B O 1
ATOM 1368 N N . PRO B 1 70 ? 10.384 5.278 19.042 1.00 29.70 63 PRO B N 1
ATOM 1369 C CA . PRO B 1 70 ? 11.309 6.341 18.589 1.00 31.42 63 PRO B CA 1
ATOM 1370 C C . PRO B 1 70 ? 10.976 6.818 17.174 1.00 33.87 63 PRO B C 1
ATOM 1371 O O . PRO B 1 70 ? 10.699 6.066 16.235 1.00 32.70 63 PRO B O 1
ATOM 1375 N N . SER B 1 71 ? 10.987 8.128 17.013 1.00 38.10 64 SER B N 1
ATOM 1376 C CA . SER B 1 71 ? 10.687 8.711 15.705 1.00 40.98 64 SER B CA 1
ATOM 1377 C C A SER B 1 71 ? 11.934 9.331 15.060 0.50 42.45 64 SER B C 1
ATOM 1378 C C B SER B 1 71 ? 11.979 9.135 15.022 0.50 41.92 64 SER B C 1
ATOM 1379 O O A SER B 1 71 ? 12.731 9.945 15.769 0.50 43.18 64 SER B O 1
ATOM 1380 O O B SER B 1 71 ? 13.065 9.196 15.624 0.50 41.83 64 SER B O 1
ATOM 1383 N N A ALA B 1 72 ? 12.087 9.149 13.739 0.50 44.02 65 ALA B N 1
ATOM 1384 N N B ALA B 1 72 ? 11.867 9.325 13.722 0.50 43.12 65 ALA B N 1
ATOM 1385 C CA A ALA B 1 72 ? 13.186 9.742 12.935 0.50 44.73 65 ALA B CA 1
ATOM 1386 C CA B ALA B 1 72 ? 13.000 9.776 12.938 0.50 43.73 65 ALA B CA 1
ATOM 1387 C C A ALA B 1 72 ? 12.684 10.634 11.749 0.50 45.35 65 ALA B C 1
ATOM 1388 C C B ALA B 1 72 ? 12.572 10.060 11.516 0.50 44.10 65 ALA B C 1
ATOM 1389 O O A ALA B 1 72 ? 11.476 10.877 11.647 0.50 45.31 65 ALA B O 1
ATOM 1390 O O B ALA B 1 72 ? 11.543 9.606 11.006 0.50 43.30 65 ALA B O 1
ATOM 1393 N N A GLY B 1 73 ? 13.617 11.109 10.877 0.50 45.62 66 GLY B N 1
ATOM 1394 N N B GLY B 1 73 ? 13.396 10.843 10.865 0.50 44.71 66 GLY B N 1
ATOM 1395 C CA A GLY B 1 73 ? 13.302 11.864 9.638 0.50 45.41 66 GLY B CA 1
ATOM 1396 C CA B GLY B 1 73 ? 13.000 11.369 9.596 0.50 44.71 66 GLY B CA 1
ATOM 1397 C C A GLY B 1 73 ? 12.086 11.045 9.404 0.50 44.83 66 GLY B C 1
ATOM 1398 C C B GLY B 1 73 ? 13.309 10.680 8.288 0.50 44.58 66 GLY B C 1
ATOM 1399 O O A GLY B 1 73 ? 11.040 11.599 9.698 0.50 44.68 66 GLY B O 1
ATOM 1400 O O B GLY B 1 73 ? 14.356 10.066 8.258 0.50 45.17 66 GLY B O 1
ATOM 1401 N N A SER B 1 74 ? 12.010 9.976 8.646 0.50 44.33 67 SER B N 1
ATOM 1402 N N B SER B 1 74 ? 12.412 10.431 7.346 0.50 44.30 67 SER B N 1
ATOM 1403 C CA A SER B 1 74 ? 12.089 9.571 7.284 0.50 43.19 67 SER B CA 1
ATOM 1404 C CA B SER B 1 74 ? 11.128 9.795 7.365 0.50 43.22 67 SER B CA 1
ATOM 1405 C C . SER B 1 74 ? 11.173 8.251 7.599 1.00 42.55 67 SER B C 1
ATOM 1406 O O . SER B 1 74 ? 10.989 7.426 6.713 1.00 42.57 67 SER B O 1
ATOM 1407 N N . ARG B 1 75 ? 10.933 7.972 8.885 1.00 40.73 68 ARG B N 1
ATOM 1408 C CA . ARG B 1 75 ? 10.604 6.651 9.413 1.00 38.56 68 ARG B CA 1
ATOM 1409 C C . ARG B 1 75 ? 9.100 6.583 9.588 1.00 35.86 68 ARG B C 1
ATOM 1410 O O . ARG B 1 75 ? 8.544 7.345 10.334 1.00 35.07 68 ARG B O 1
ATOM 1418 N N . THR B 1 76 ? 8.526 5.570 8.968 1.00 33.90 69 THR B N 1
ATOM 1419 C CA . THR B 1 76 ? 7.113 5.241 9.036 1.00 32.39 69 THR B CA 1
ATOM 1420 C C . THR B 1 76 ? 7.011 3.985 9.914 1.00 29.84 69 THR B C 1
ATOM 1421 O O . THR B 1 76 ? 7.907 3.169 9.868 1.00 29.71 69 THR B O 1
ATOM 1425 N N . TRP B 1 77 ? 5.915 3.849 10.643 1.00 25.95 70 TRP B N 1
ATOM 1426 C CA . TRP B 1 77 ? 5.652 2.586 11.416 1.00 23.79 70 TRP B CA 1
ATOM 1427 C C . TRP B 1 77 ? 4.380 1.931 10.886 1.00 22.97 70 TRP B C 1
ATOM 1428 O O . TRP B 1 77 ? 3.433 2.639 10.496 1.00 23.15 70 TRP B O 1
ATOM 1439 N N . ARG B 1 78 ? 4.378 0.599 10.819 1.00 21.04 71 ARG B N 1
ATOM 1440 C CA . ARG B 1 78 ? 3.189 -0.200 10.490 1.00 20.15 71 ARG B CA 1
ATOM 1441 C C . ARG B 1 78 ? 3.026 -1.270 11.585 1.00 20.01 71 ARG B C 1
ATOM 1442 O O . ARG B 1 78 ? 3.933 -1.485 12.386 1.00 19.63 71 ARG B O 1
ATOM 1450 N N . GLU B 1 79 ? 1.844 -1.840 11.624 1.00 18.92 72 GLU B N 1
ATOM 1451 C CA . GLU B 1 79 ? 1.500 -2.853 12.631 1.00 18.09 72 GLU B CA 1
ATOM 1452 C C . GLU B 1 79 ? 0.882 -4.109 12.080 1.00 17.61 72 GLU B C 1
ATOM 1453 O O . GLU B 1 79 ? 0.355 -4.164 10.968 1.00 17.74 72 GLU B O 1
ATOM 1459 N N . ALA B 1 80 ? 0.881 -5.143 12.919 1.00 16.32 73 ALA B N 1
ATOM 1460 C CA . ALA B 1 80 ? 0.311 -6.424 12.518 1.00 15.86 73 ALA B CA 1
ATOM 1461 C C . ALA B 1 80 ? -0.173 -7.122 13.771 1.00 15.34 73 ALA B C 1
ATOM 1462 O O . ALA B 1 80 ? 0.487 -7.020 14.808 1.00 16.15 73 ALA B O 1
ATOM 1464 N N . ASP B 1 81 ? -1.322 -7.761 13.668 1.00 15.07 74 ASP B N 1
ATOM 1465 C CA . ASP B 1 81 ? -1.871 -8.543 14.787 1.00 13.73 74 ASP B CA 1
ATOM 1466 C C . ASP B 1 81 ? -1.092 -9.844 14.919 1.00 14.21 74 ASP B C 1
ATOM 1467 O O . ASP B 1 81 ? -0.755 -10.462 13.945 1.00 16.83 74 ASP B O 1
ATOM 1472 N N . ILE B 1 82 ? -0.901 -10.259 16.165 1.00 13.58 75 ILE B N 1
ATOM 1473 C CA . ILE B 1 82 ? -0.144 -11.470 16.495 1.00 13.74 75 ILE B CA 1
ATOM 1474 C C . ILE B 1 82 ? -1.020 -12.391 17.286 1.00 14.92 75 ILE B C 1
ATOM 1475 O O . ILE B 1 82 ? -1.861 -11.912 18.041 1.00 15.22 75 ILE B O 1
ATOM 1480 N N . ASN B 1 83 ? -0.837 -13.702 17.071 1.00 15.16 76 ASN B N 1
ATOM 1481 C CA . ASN B 1 83 ? -1.597 -14.718 17.816 1.00 16.80 76 ASN B CA 1
ATOM 1482 C C . ASN B 1 83 ? -3.111 -14.791 17.531 1.00 16.51 76 ASN B C 1
ATOM 1483 O O . ASN B 1 83 ? -3.864 -15.487 18.256 1.00 19.05 76 ASN B O 1
ATOM 1488 N N . TYR B 1 84 ? -3.570 -14.189 16.446 1.00 16.04 77 TYR B N 1
ATOM 1489 C CA . TYR B 1 84 ? -4.976 -14.179 16.071 1.00 16.29 77 TYR B CA 1
ATOM 1490 C C . TYR B 1 84 ? -5.314 -15.481 15.323 1.00 16.79 77 TYR B C 1
ATOM 1491 O O . TYR B 1 84 ? -4.600 -15.886 14.399 1.00 17.10 77 TYR B O 1
ATOM 1500 N N . VAL B 1 85 ? -6.434 -16.078 15.714 1.00 17.06 78 VAL B N 1
ATOM 1501 C CA . VAL B 1 85 ? -7.006 -17.253 15.045 1.00 18.97 78 VAL B CA 1
ATOM 1502 C C . VAL B 1 85 ? -8.423 -16.932 14.603 1.00 19.32 78 VAL B C 1
ATOM 1503 O O . VAL B 1 85 ? -8.774 -17.095 13.429 1.00 20.35 78 VAL B O 1
ATOM 1507 N N . SER B 1 86 ? -9.268 -16.532 15.538 1.00 19.94 79 SER B N 1
ATOM 1508 C CA . SER B 1 86 ? -10.653 -16.248 15.246 1.00 21.37 79 SER B CA 1
ATOM 1509 C C . SER B 1 86 ? -11.290 -15.423 16.342 1.00 21.02 79 SER B C 1
ATOM 1510 O O . SER B 1 86 ? -10.740 -15.299 17.423 1.00 22.30 79 SER B O 1
ATOM 1513 N N . GLY B 1 87 ? -12.449 -14.855 16.050 1.00 21.91 80 GLY B N 1
ATOM 1514 C CA . GLY B 1 87 ? -13.170 -14.028 17.012 1.00 21.30 80 GLY B CA 1
ATOM 1515 C C . GLY B 1 87 ? -12.729 -12.590 16.978 1.00 21.20 80 GLY B C 1
ATOM 1516 O O . GLY B 1 87 ? -12.241 -12.065 15.952 1.00 20.02 80 GLY B O 1
ATOM 1517 N N . PHE B 1 88 ? -12.909 -11.909 18.095 1.00 21.49 81 PHE B N 1
ATOM 1518 C CA . PHE B 1 88 ? -12.504 -10.512 18.228 1.00 21.32 81 PHE B CA 1
ATOM 1519 C C . PHE B 1 88 ? -11.001 -10.407 18.257 1.00 20.86 81 PHE B C 1
ATOM 1520 O O . PHE B 1 88 ? -10.317 -11.373 18.626 1.00 22.39 81 PHE B O 1
ATOM 1528 N N . ARG B 1 89 ? -10.479 -9.243 17.857 1.00 20.69 82 ARG B N 1
ATOM 1529 C CA . ARG B 1 89 ? -9.029 -8.991 17.881 1.00 20.66 82 ARG B CA 1
ATOM 1530 C C . ARG B 1 89 ? -8.568 -8.956 19.320 1.00 20.03 82 ARG B C 1
ATOM 1531 O O . ARG B 1 89 ? -9.340 -8.596 20.242 1.00 21.98 82 ARG B O 1
ATOM 1539 N N . ASN B 1 90 ? -7.346 -9.415 19.511 1.00 19.06 83 ASN B N 1
ATOM 1540 C CA . ASN B 1 90 ? -6.692 -9.508 20.798 1.00 17.78 83 ASN B CA 1
ATOM 1541 C C . ASN B 1 90 ? -5.837 -8.260 21.100 1.00 17.95 83 ASN B C 1
ATOM 1542 O O . ASN B 1 90 ? -5.968 -7.267 20.419 1.00 20.02 83 ASN B O 1
ATOM 1547 N N . ALA B 1 91 ? -4.988 -8.334 22.115 1.00 17.32 84 ALA B N 1
ATOM 1548 C CA . ALA B 1 91 ? -4.121 -7.255 22.537 1.00 17.30 84 ALA B CA 1
ATOM 1549 C C . ALA B 1 91 ? -2.673 -7.327 22.035 1.00 15.71 84 ALA B C 1
ATOM 1550 O O . ALA B 1 91 ? -1.847 -6.486 22.409 1.00 17.28 84 ALA B O 1
ATOM 1552 N N . ASP B 1 92 ? -2.354 -8.303 21.190 1.00 13.63 85 ASP B N 1
ATOM 1553 C CA . ASP B 1 92 ? -0.997 -8.547 20.808 1.00 12.98 85 ASP B CA 1
ATOM 1554 C C . ASP B 1 92 ? -0.714 -7.950 19.428 1.00 12.42 85 ASP B C 1
ATOM 1555 O O . ASP B 1 92 ? -1.416 -8.230 18.450 1.00 13.78 85 ASP B O 1
ATOM 1560 N N . ARG B 1 93 ? 0.342 -7.180 19.353 1.00 13.46 86 ARG B N 1
ATOM 1561 C CA . ARG B 1 93 ? 0.740 -6.526 18.105 1.00 14.64 86 ARG B CA 1
ATOM 1562 C C . ARG B 1 93 ? 2.237 -6.468 17.904 1.00 14.64 86 ARG B C 1
ATOM 1563 O O . ARG B 1 93 ? 3.007 -6.341 18.853 1.00 14.98 86 ARG B O 1
ATOM 1571 N N . LEU B 1 94 ? 2.644 -6.559 16.647 1.00 14.62 87 LEU B N 1
ATOM 1572 C CA . LEU B 1 94 ? 4.006 -6.262 16.253 1.00 16.25 87 LEU B CA 1
ATOM 1573 C C . LEU B 1 94 ? 3.959 -4.911 15.535 1.00 17.48 87 LEU B C 1
ATOM 1574 O O . LEU B 1 94 ? 3.060 -4.661 14.730 1.00 18.20 87 LEU B O 1
ATOM 1579 N N . VAL B 1 95 ? 4.889 -4.041 15.866 1.00 16.49 88 VAL B N 1
ATOM 1580 C CA . VAL B 1 95 ? 4.941 -2.702 15.201 1.00 18.13 88 VAL B CA 1
ATOM 1581 C C . VAL B 1 95 ? 6.329 -2.634 14.614 1.00 19.22 88 VAL B C 1
ATOM 1582 O O . VAL B 1 95 ? 7.328 -2.831 15.331 1.00 19.83 88 VAL B O 1
ATOM 1586 N N . TYR B 1 96 ? 6.429 -2.326 13.316 1.00 19.88 89 TYR B N 1
ATOM 1587 C CA . TYR B 1 96 ? 7.724 -2.434 12.597 1.00 20.69 89 TYR B CA 1
ATOM 1588 C C . TYR B 1 96 ? 7.933 -1.150 11.798 1.00 22.38 89 TYR B C 1
ATOM 1589 O O . TYR B 1 96 ? 6.986 -0.606 11.238 1.00 22.60 89 TYR B O 1
ATOM 1598 N N . SER B 1 97 ? 9.180 -0.684 11.777 1.00 23.38 90 SER B N 1
ATOM 1599 C CA . SER B 1 97 ? 9.515 0.589 11.105 1.00 24.41 90 SER B CA 1
ATOM 1600 C C . SER B 1 97 ? 10.034 0.356 9.694 1.00 26.04 90 SER B C 1
ATOM 1601 O O . SER B 1 97 ? 10.384 -0.742 9.305 1.00 23.94 90 SER B O 1
ATOM 1604 N N . SER B 1 98 ? 10.053 1.427 8.891 1.00 28.26 91 SER B N 1
ATOM 1605 C CA . SER B 1 98 ? 10.557 1.318 7.512 1.00 30.09 91 SER B CA 1
ATOM 1606 C C . SER B 1 98 ? 12.068 0.978 7.427 1.00 31.35 91 SER B C 1
ATOM 1607 O O . SER B 1 98 ? 12.528 0.396 6.428 1.00 32.71 91 SER B O 1
ATOM 1610 N N . ASP B 1 99 ? 12.788 1.285 8.509 1.00 31.60 92 ASP B N 1
ATOM 1611 C CA . ASP B 1 99 ? 14.185 0.870 8.675 1.00 32.17 92 ASP B CA 1
ATOM 1612 C C . ASP B 1 99 ? 14.372 -0.385 9.576 1.00 31.92 92 ASP B C 1
ATOM 1613 O O . ASP B 1 99 ? 15.431 -0.583 10.144 1.00 32.97 92 ASP B O 1
ATOM 1618 N N . TRP B 1 100 ? 13.324 -1.204 9.691 1.00 31.14 93 TRP B N 1
ATOM 1619 C CA . TRP B 1 100 ? 13.368 -2.547 10.272 1.00 30.76 93 TRP B CA 1
ATOM 1620 C C . TRP B 1 100 ? 13.619 -2.687 11.783 1.00 27.78 93 TRP B C 1
ATOM 1621 O O . TRP B 1 100 ? 14.064 -3.758 12.225 1.00 28.35 93 TRP B O 1
ATOM 1632 N N . LEU B 1 101 ? 13.267 -1.665 12.548 1.00 25.40 94 LEU B N 1
ATOM 1633 C CA . LEU B 1 101 ? 13.144 -1.770 14.026 1.00 23.20 94 LEU B CA 1
ATOM 1634 C C . LEU B 1 101 ? 11.842 -2.552 14.239 1.00 22.02 94 LEU B C 1
ATOM 1635 O O . LEU B 1 101 ? 10.848 -2.249 13.569 1.00 21.73 94 LEU B O 1
ATOM 1640 N N . ILE B 1 102 ? 11.831 -3.546 15.156 1.00 18.84 95 ILE B N 1
ATOM 1641 C CA . ILE B 1 102 ? 10.624 -4.334 15.399 1.00 18.26 95 ILE B CA 1
ATOM 1642 C C . ILE B 1 102 ? 10.355 -4.367 16.891 1.00 17.35 95 ILE B C 1
ATOM 1643 O O . ILE B 1 102 ? 11.218 -4.738 17.650 1.00 17.28 95 ILE B O 1
ATOM 1648 N N . TYR B 1 103 ? 9.159 -3.922 17.271 1.00 15.57 96 TYR B N 1
ATOM 1649 C CA . TYR B 1 103 ? 8.700 -3.896 18.662 1.00 16.33 96 TYR B CA 1
ATOM 1650 C C . TYR B 1 103 ? 7.426 -4.732 18.813 1.00 16.13 96 TYR B C 1
ATOM 1651 O O . TYR B 1 103 ? 6.675 -4.928 17.857 1.00 17.44 96 TYR B O 1
ATOM 1660 N N . LYS B 1 104 ? 7.217 -5.256 20.015 1.00 15.94 97 LYS B N 1
ATOM 1661 C CA . LYS B 1 104 ? 6.025 -6.006 20.344 1.00 15.13 97 LYS B CA 1
ATOM 1662 C C . LYS B 1 104 ? 5.289 -5.288 21.502 1.00 14.35 97 LYS B C 1
ATOM 1663 O O . LYS B 1 104 ? 5.905 -4.583 22.359 1.00 16.19 97 LYS B O 1
ATOM 1669 N N . THR B 1 105 ? 3.982 -5.427 21.484 1.00 14.09 98 THR B N 1
ATOM 1670 C CA . THR B 1 105 ? 3.134 -5.113 22.628 1.00 15.16 98 THR B CA 1
ATOM 1671 C C . THR B 1 105 ? 2.218 -6.262 22.889 1.00 16.06 98 THR B C 1
ATOM 1672 O O . THR B 1 105 ? 1.692 -6.871 21.950 1.00 15.05 98 THR B O 1
ATOM 1676 N N . THR B 1 106 ? 1.991 -6.566 24.171 1.00 16.90 99 THR B N 1
ATOM 1677 C CA . THR B 1 106 ? 1.004 -7.567 24.582 1.00 17.67 99 THR B CA 1
ATOM 1678 C C . THR B 1 106 ? -0.093 -6.929 25.426 1.00 18.03 99 THR B C 1
ATOM 1679 O O . THR B 1 106 ? -0.890 -7.656 25.997 1.00 19.61 99 THR B O 1
ATOM 1683 N N . ASP B 1 107 ? -0.152 -5.592 25.456 1.00 17.13 100 ASP B N 1
ATOM 1684 C CA . ASP B 1 107 ? -1.150 -4.882 26.291 1.00 18.74 100 ASP B CA 1
ATOM 1685 C C . ASP B 1 107 ? -1.826 -3.748 25.533 1.00 18.12 100 ASP B C 1
ATOM 1686 O O . ASP B 1 107 ? -2.181 -2.654 26.099 1.00 19.73 100 ASP B O 1
ATOM 1691 N N . HIS B 1 108 ? -2.051 -3.975 24.223 1.00 18.10 101 HIS B N 1
ATOM 1692 C CA . HIS B 1 108 ? -2.793 -3.025 23.406 1.00 19.65 101 HIS B CA 1
ATOM 1693 C C . HIS B 1 108 ? -2.186 -1.623 23.404 1.00 19.30 101 HIS B C 1
ATOM 1694 O O . HIS B 1 108 ? -2.852 -0.642 23.620 1.00 20.17 101 HIS B O 1
ATOM 1701 N N . TYR B 1 109 ? -0.891 -1.567 23.172 1.00 17.99 102 TYR B N 1
ATOM 1702 C CA . TYR B 1 109 ? -0.126 -0.357 22.903 1.00 19.17 102 TYR B CA 1
ATOM 1703 C C . TYR B 1 109 ? 0.235 0.475 24.128 1.00 20.10 102 TYR B C 1
ATOM 1704 O O . TYR B 1 109 ? 0.753 1.581 23.962 1.00 22.78 102 TYR B O 1
ATOM 1713 N N . ALA B 1 110 ? 0.024 -0.067 25.318 1.00 19.86 103 ALA B N 1
ATOM 1714 C CA . ALA B 1 110 ? 0.437 0.612 26.554 1.00 21.02 103 ALA B CA 1
ATOM 1715 C C . ALA B 1 110 ? 1.951 0.591 26.746 1.00 21.64 103 ALA B C 1
ATOM 1716 O O . ALA B 1 110 ? 2.568 1.607 27.093 1.00 23.41 103 ALA B O 1
ATOM 1718 N N . THR B 1 111 ? 2.569 -0.574 26.540 1.00 20.75 104 THR B N 1
ATOM 1719 C CA . THR B 1 111 ? 4.012 -0.739 26.635 1.00 20.38 104 THR B CA 1
ATOM 1720 C C . THR B 1 111 ? 4.520 -1.500 25.402 1.00 19.61 104 THR B C 1
ATOM 1721 O O . THR B 1 111 ? 3.763 -2.247 24.783 1.00 18.09 104 THR B O 1
ATOM 1725 N N . PHE B 1 112 ? 5.770 -1.250 25.080 1.00 19.83 105 PHE B N 1
ATOM 1726 C CA . PHE B 1 112 ? 6.442 -1.904 23.958 1.00 20.18 105 PHE B CA 1
ATOM 1727 C C . PHE B 1 112 ? 7.795 -2.458 24.381 1.00 19.82 105 PHE B C 1
ATOM 1728 O O . PHE B 1 112 ? 8.451 -1.910 25.262 1.00 21.09 105 PHE B O 1
ATOM 1736 N N . THR B 1 113 ? 8.210 -3.561 23.744 1.00 18.41 106 THR B N 1
ATOM 1737 C CA . THR B 1 113 ? 9.530 -4.152 23.945 1.00 17.86 106 THR B CA 1
ATOM 1738 C C . THR B 1 113 ? 10.131 -4.333 22.583 1.00 15.49 106 THR B C 1
ATOM 1739 O O . THR B 1 113 ? 9.485 -4.910 21.717 1.00 16.95 106 THR B O 1
ATOM 1743 N N . ARG B 1 114 ? 11.348 -3.874 22.387 1.00 14.89 107 ARG B N 1
ATOM 1744 C CA . ARG B 1 114 ? 12.064 -4.097 21.116 1.00 15.59 107 ARG B CA 1
ATOM 1745 C C . ARG B 1 114 ? 12.515 -5.527 21.034 1.00 15.32 107 ARG B C 1
ATOM 1746 O O . ARG B 1 114 ? 13.075 -6.036 22.011 1.00 14.98 107 ARG B O 1
ATOM 1754 N N . ILE B 1 115 ? 12.254 -6.179 19.885 1.00 13.98 108 ILE B N 1
ATOM 1755 C CA . ILE B 1 115 ? 12.672 -7.571 19.654 1.00 14.21 108 ILE B CA 1
ATOM 1756 C C . ILE B 1 115 ? 13.588 -7.754 18.459 1.00 14.49 108 ILE B C 1
ATOM 1757 O O . ILE B 1 115 ? 14.241 -8.784 18.389 1.00 14.90 108 ILE B O 1
ATOM 1762 N N . ARG B 1 116 ? 13.723 -6.760 17.550 1.00 16.21 109 ARG B N 1
ATOM 1763 C CA . ARG B 1 116 ? 14.756 -6.796 16.490 1.00 16.91 109 ARG B CA 1
ATOM 1764 C C . ARG B 1 116 ? 15.228 -5.412 16.212 1.00 18.21 109 ARG B C 1
ATOM 1765 O O . ARG B 1 116 ? 16.396 -5.245 15.788 1.00 20.45 109 ARG B O 1
#

B-factor: mean 25.22, std 10.13, range [10.8, 65.32]

Foldseek 3Di:
DQQFAQVSQLVVCVVPVDGDPLEDAPVRLVVQPDDQVFQCSCVSRNSHWYWDAWDQCVVCLDPDDDPKTKIKTAHPDHTGHGAQWMWIAISVRWIWITRHNPPDIDTDD/DAQFAQVRQLVCCVVVVDGDPQEDAPVVQVVQPDDQVFQCSCVSRNSHWHWDAWDPCPVVQDPQDPPKTKIKTQHPDHGGHGAQWMWIAINVGFIWIDRHNPPHIDTDD

Secondary structure (DSSP, 8-state):
----SHHHHHHHHHHHSS--TTEE-HHHHHHTT--GGGT-HHHHSTT-EEEEEEE--TT--S---TT--EEEEE-S--SSS--S-EEEEETT--EEEESSTTS--EE--/----SHHHHHHHHHHHSS--TTEE-HHHHHHTT--GGGT-HHHHSTT-EEEEEEE--TT--S---SS--EEEEE-S--SSS--S-EEEEETT--EEEESSTTS--EE--